Protein AF-A0AAN8MAH6-F1 (afdb_monomer_lite)

Sequence (248 aa):
MVLQLQGTTMKMENFQKLLELKKDLTGIQDLAIPGREFIRLGCLSKLSGKGLQQRMFFLFSDSLVYTSRGMTADNQFKVHGQLPLYGMTIRESEDDWGVPHSFTLFGQRQSVVLAASSCASEMVKWMEDIRMAVDLAEQSNRPTDLLSQSDSKSPEEGGGEADPEEELSASRSSLERQAAQRGNTTVHVCWHRNTSVSMVDFSVAVENQLSGNLLRKFKNSNGWQKLWVVLTNFSLFFYKSHQDDYPL

Secondary structure (DSSP, 8-state):
-HHHHHHHHHHHHHHHHHHHHHHHEES-S-SS-TT--EEEEEEEEEEETTEEEEEEEEEESSEEEEE-SS--TTSPEEEEEEEE-TT-EEEE-HHHHT-TTEEEEE-SS-EEEEE-SS-HHHHHHHHHHHHHHHHHHHHHTS-------------------------------S--S--------HHHHHHHHT-EEEHHHHHHHHHT-EEEEEEE--TT-SSPEEEEEEEETTEEEEESSTT-SS--

Organism: NCBI:txid861788

Structure (mmCIF, N/CA/C/O backbone):
data_AF-A0AAN8MAH6-F1
#
_entry.id   AF-A0AAN8MAH6-F1
#
loop_
_atom_site.group_PDB
_atom_site.id
_atom_site.type_symbol
_atom_site.label_atom_id
_atom_site.label_alt_id
_atom_site.label_comp_id
_atom_site.label_asym_id
_atom_site.label_entity_id
_atom_site.label_seq_id
_atom_site.pdbx_PDB_ins_code
_atom_site.Cartn_x
_atom_site.Cartn_y
_atom_site.Cartn_z
_atom_site.occupancy
_atom_site.B_iso_or_equiv
_atom_site.auth_seq_id
_atom_site.auth_comp_id
_atom_site.auth_asym_id
_atom_site.auth_atom_id
_atom_site.pdbx_PDB_model_num
ATOM 1 N N . MET A 1 1 ? -11.237 19.104 -22.955 1.00 55.50 1 MET A N 1
ATOM 2 C CA . MET A 1 1 ? -10.951 17.686 -23.269 1.00 55.50 1 MET A CA 1
ATOM 3 C C . MET A 1 1 ? -10.062 17.035 -22.204 1.00 55.50 1 MET A C 1
ATOM 5 O O . MET A 1 1 ? -10.482 16.031 -21.656 1.00 55.50 1 MET A O 1
ATOM 9 N N . VAL A 1 2 ? -8.921 17.632 -21.816 1.00 60.31 2 VAL A N 1
ATOM 10 C CA . VAL A 1 2 ? -8.011 17.090 -20.771 1.00 60.31 2 VAL A CA 1
ATOM 11 C C . VAL A 1 2 ? -8.695 16.864 -19.406 1.00 60.31 2 VAL A C 1
ATOM 13 O O . VAL A 1 2 ? -8.632 15.763 -18.872 1.00 60.31 2 VAL A O 1
ATOM 16 N N . LEU A 1 3 ? -9.447 17.844 -18.886 1.00 65.38 3 LEU A N 1
ATOM 17 C CA . LEU A 1 3 ? -10.162 17.713 -17.598 1.00 65.38 3 LEU A CA 1
ATOM 18 C C . LEU A 1 3 ? -11.286 16.659 -17.607 1.00 65.38 3 LEU A C 1
ATOM 20 O O . LEU A 1 3 ? -11.623 16.102 -16.569 1.00 65.38 3 LEU A O 1
ATOM 24 N N . GLN A 1 4 ? -11.864 16.364 -18.776 1.00 68.38 4 GLN A N 1
ATOM 25 C CA . GLN A 1 4 ? -12.973 15.411 -18.906 1.00 68.38 4 GLN A CA 1
ATOM 26 C C . GLN A 1 4 ? -12.489 13.955 -18.809 1.00 68.38 4 GLN A C 1
ATOM 28 O O . GLN A 1 4 ? -13.226 13.083 -18.355 1.00 68.38 4 GLN A O 1
ATOM 33 N N . LEU A 1 5 ? -11.237 13.694 -19.201 1.00 81.69 5 LEU A N 1
ATOM 34 C CA . LEU A 1 5 ? -10.626 12.368 -19.113 1.00 81.69 5 LEU A CA 1
ATOM 35 C C . LEU A 1 5 ? -10.067 12.080 -17.717 1.00 81.69 5 LEU A C 1
ATOM 37 O O . LEU A 1 5 ? -10.106 10.933 -17.290 1.00 81.69 5 LEU A O 1
ATOM 41 N N . GLN A 1 6 ? -9.640 13.106 -16.975 1.00 82.50 6 GLN A N 1
ATOM 42 C CA . GLN A 1 6 ? -8.996 12.952 -15.666 1.00 82.50 6 GLN A CA 1
ATOM 43 C C . GLN A 1 6 ? -9.841 12.147 -14.666 1.00 82.50 6 GLN A C 1
ATOM 45 O O . GLN A 1 6 ? -9.348 11.192 -14.071 1.00 82.50 6 GLN A O 1
ATOM 50 N N . GLY A 1 7 ? -11.134 12.464 -14.537 1.00 83.62 7 GLY A N 1
ATOM 51 C CA . GLY A 1 7 ? -12.029 11.719 -13.643 1.00 83.62 7 GLY A CA 1
ATOM 52 C C . GLY A 1 7 ? -12.267 10.267 -14.078 1.00 83.62 7 GLY A C 1
ATOM 53 O O . GLY A 1 7 ? -12.499 9.400 -13.239 1.00 83.62 7 GLY A O 1
ATOM 54 N N . THR A 1 8 ? -12.184 9.980 -15.379 1.00 88.88 8 THR A N 1
ATOM 55 C CA . THR A 1 8 ? -12.316 8.612 -15.907 1.00 88.88 8 THR A CA 1
ATOM 56 C C . THR A 1 8 ? -11.034 7.815 -15.670 1.00 88.88 8 THR A C 1
ATOM 58 O O . THR A 1 8 ? -11.107 6.666 -15.236 1.00 88.88 8 THR A O 1
ATOM 61 N N . THR A 1 9 ? -9.871 8.439 -15.881 1.00 88.50 9 THR A N 1
ATOM 62 C CA . THR A 1 9 ? -8.554 7.846 -15.617 1.00 88.50 9 THR A CA 1
ATOM 63 C C . THR A 1 9 ? -8.420 7.436 -14.155 1.00 88.50 9 THR A C 1
ATOM 65 O O . THR A 1 9 ? -8.159 6.268 -13.891 1.00 88.50 9 THR A O 1
ATOM 68 N N . MET A 1 10 ? -8.726 8.331 -13.209 1.00 88.69 10 MET A N 1
ATOM 69 C CA . MET A 1 10 ? -8.640 8.031 -11.770 1.00 88.69 10 MET A CA 1
ATOM 70 C C . MET A 1 10 ? -9.510 6.831 -11.366 1.00 88.69 10 MET A C 1
ATOM 72 O O . MET A 1 10 ? -9.066 5.939 -10.641 1.00 88.69 10 MET A O 1
ATOM 76 N N . LYS A 1 11 ? -10.748 6.760 -11.879 1.00 90.12 11 LYS A N 1
ATOM 77 C CA . LYS A 1 11 ? -11.647 5.623 -11.621 1.00 90.12 11 LYS A CA 1
ATOM 78 C C . LYS A 1 11 ? -11.095 4.316 -12.187 1.00 90.12 11 LYS A C 1
ATOM 80 O O . LYS A 1 11 ? -11.196 3.279 -11.532 1.00 90.12 11 LYS A O 1
ATOM 85 N N . MET A 1 12 ? -10.521 4.361 -13.388 1.00 92.12 12 MET A N 1
ATOM 86 C CA . MET A 1 12 ? -9.949 3.187 -14.045 1.00 92.12 12 MET A CA 1
ATOM 87 C C . MET A 1 12 ? -8.682 2.699 -13.337 1.00 92.12 12 MET A C 1
ATOM 89 O O . MET A 1 12 ? -8.547 1.498 -13.116 1.00 92.12 12 MET A O 1
ATOM 93 N N . GLU A 1 13 ? -7.796 3.607 -12.927 1.00 93.56 13 GLU A N 1
ATOM 94 C CA . GLU A 1 13 ? -6.586 3.288 -12.162 1.00 93.56 13 GLU A CA 1
ATOM 95 C C . GLU A 1 13 ? -6.933 2.641 -10.820 1.00 93.56 13 GLU A C 1
ATOM 97 O O . GLU A 1 13 ? -6.384 1.592 -10.476 1.00 93.56 13 GLU A O 1
ATOM 102 N N . ASN A 1 14 ? -7.902 3.208 -10.093 1.00 95.94 14 ASN A N 1
ATOM 103 C CA . ASN A 1 14 ? -8.392 2.612 -8.856 1.00 95.94 14 ASN A CA 1
ATOM 104 C C . ASN A 1 14 ? -8.979 1.211 -9.098 1.00 95.94 14 ASN A C 1
ATOM 106 O O . ASN A 1 14 ? -8.614 0.254 -8.416 1.00 95.94 14 ASN A O 1
ATOM 110 N N . PHE A 1 15 ? -9.853 1.058 -10.097 1.00 95.38 15 PHE A N 1
ATOM 111 C CA . PHE A 1 15 ? -10.477 -0.232 -10.394 1.00 95.38 15 PHE A CA 1
ATOM 112 C C . PHE A 1 15 ? -9.448 -1.301 -10.783 1.00 95.38 15 PHE A C 1
ATOM 114 O O . PHE A 1 15 ? -9.471 -2.410 -10.243 1.00 95.38 15 PHE A O 1
ATOM 121 N N . GLN A 1 16 ? -8.496 -0.951 -11.650 1.00 94.56 16 GLN A N 1
ATOM 122 C CA . GLN A 1 16 ? -7.370 -1.811 -12.003 1.00 94.56 16 GLN A CA 1
ATOM 123 C C . GLN A 1 16 ? -6.587 -2.219 -10.751 1.00 94.56 16 GLN A C 1
ATOM 125 O O . GLN A 1 16 ? -6.280 -3.402 -10.569 1.00 94.56 16 GLN A O 1
ATOM 130 N N . LYS A 1 17 ? -6.331 -1.272 -9.840 1.00 95.94 17 LYS A N 1
ATOM 131 C CA . LYS A 1 17 ? -5.602 -1.558 -8.608 1.00 95.94 17 LYS A CA 1
ATOM 132 C C . LYS A 1 17 ? -6.335 -2.546 -7.703 1.00 95.94 17 LYS A C 1
ATOM 134 O O . LYS A 1 17 ? -5.716 -3.470 -7.173 1.00 95.94 17 LYS A O 1
ATOM 139 N N . LEU A 1 18 ? -7.651 -2.400 -7.558 1.00 96.56 18 LEU A N 1
ATOM 140 C CA . LEU A 1 18 ? -8.477 -3.338 -6.794 1.00 96.56 18 LEU A CA 1
ATOM 141 C C . LEU A 1 18 ? -8.461 -4.743 -7.410 1.00 96.56 18 LEU A C 1
ATOM 143 O O . LEU A 1 18 ? -8.379 -5.733 -6.680 1.00 96.56 18 LEU A O 1
ATOM 147 N N . LEU A 1 19 ? -8.490 -4.854 -8.741 1.00 94.38 19 LEU A N 1
ATOM 148 C CA . LEU A 1 19 ? -8.405 -6.146 -9.428 1.00 94.38 19 LEU A CA 1
ATOM 149 C C . LEU A 1 19 ? -7.036 -6.817 -9.259 1.00 94.38 19 LEU A C 1
ATOM 151 O O . LEU A 1 19 ? -6.971 -8.035 -9.089 1.00 94.38 19 LEU A O 1
ATOM 155 N N . GLU A 1 20 ? -5.945 -6.052 -9.272 1.00 93.81 20 GLU A N 1
ATOM 156 C CA . GLU A 1 20 ? -4.604 -6.571 -8.974 1.00 93.81 20 GLU A CA 1
ATOM 157 C C . GLU A 1 20 ? -4.512 -7.100 -7.545 1.00 93.81 20 GLU A C 1
ATOM 159 O O . GLU A 1 20 ? -4.081 -8.234 -7.325 1.00 93.81 20 GLU A O 1
ATOM 164 N N . LEU A 1 21 ? -4.990 -6.320 -6.573 1.00 95.50 21 LEU A N 1
ATOM 165 C CA . LEU A 1 21 ? -5.000 -6.734 -5.173 1.00 95.50 21 LEU A CA 1
ATOM 166 C C . LEU A 1 21 ? -5.887 -7.964 -4.946 1.00 95.50 21 LEU A C 1
ATOM 168 O O . LEU A 1 21 ? -5.523 -8.832 -4.156 1.00 95.50 21 LEU A O 1
ATOM 172 N N . LYS A 1 22 ? -6.994 -8.111 -5.687 1.00 93.56 22 LYS A N 1
ATOM 173 C CA . LYS A 1 22 ? -7.836 -9.320 -5.643 1.00 93.56 22 LYS A CA 1
ATOM 174 C C . LYS A 1 22 ? -7.057 -10.579 -6.041 1.00 93.56 22 LYS A C 1
ATOM 176 O O . LYS A 1 22 ? -7.366 -11.655 -5.542 1.00 93.56 22 LYS 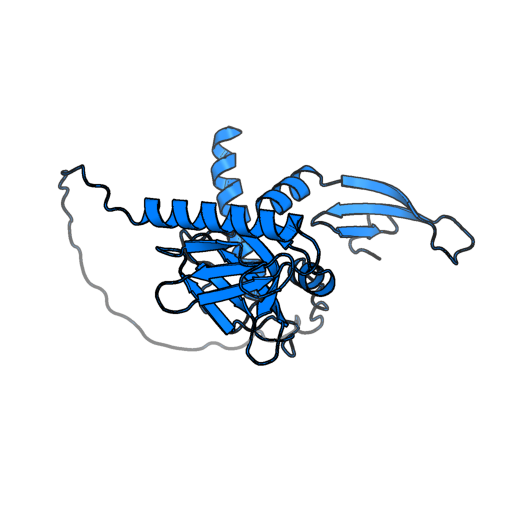A O 1
ATOM 181 N N . LYS A 1 23 ? -6.040 -10.466 -6.903 1.00 91.81 23 LYS A N 1
ATOM 182 C CA . LYS A 1 23 ? -5.160 -11.596 -7.243 1.00 91.81 23 LYS A CA 1
ATOM 183 C C . LYS A 1 23 ? -4.186 -11.895 -6.106 1.00 91.81 23 LYS A C 1
ATOM 185 O O . LYS A 1 23 ? -3.893 -13.065 -5.857 1.00 91.81 23 LYS A O 1
ATOM 190 N N . ASP A 1 24 ? -3.646 -10.872 -5.443 1.00 93.31 24 ASP A N 1
ATOM 191 C CA . ASP A 1 24 ? -2.648 -10.989 -4.360 1.00 93.31 24 ASP A CA 1
ATOM 192 C C . ASP A 1 24 ? -3.241 -11.426 -3.013 1.00 93.31 24 ASP A C 1
ATOM 194 O O . ASP A 1 24 ? -2.509 -11.927 -2.155 1.00 93.31 24 ASP A O 1
ATOM 198 N N . LEU A 1 25 ? -4.554 -11.286 -2.837 1.00 94.56 25 LEU A N 1
ATOM 199 C CA . LEU A 1 25 ? -5.264 -11.607 -1.605 1.00 94.56 25 LEU A CA 1
ATOM 200 C C . LEU A 1 25 ? -6.115 -12.872 -1.727 1.00 94.56 25 LEU A C 1
ATOM 202 O O . LEU A 1 25 ? -6.694 -13.166 -2.767 1.00 94.56 25 LEU A O 1
ATOM 206 N N . THR A 1 26 ? -6.243 -13.597 -0.617 1.00 94.44 26 THR A N 1
ATOM 207 C CA . THR A 1 26 ? -7.190 -14.713 -0.471 1.00 94.44 26 THR A CA 1
ATOM 208 C C . THR A 1 26 ? -7.959 -14.605 0.843 1.00 94.44 26 THR A C 1
ATOM 210 O O . THR A 1 26 ? -7.499 -13.966 1.789 1.00 94.44 26 THR A O 1
ATOM 213 N N . GLY A 1 27 ? -9.140 -15.219 0.928 1.00 91.19 27 GLY A N 1
ATOM 214 C CA . GLY A 1 27 ? -10.005 -15.144 2.113 1.00 91.19 27 GLY A CA 1
ATOM 215 C C . GLY A 1 27 ? -10.842 -13.864 2.216 1.00 91.19 27 GLY A C 1
ATOM 216 O O . GLY A 1 27 ? -11.382 -13.580 3.281 1.00 91.19 27 GLY A O 1
ATOM 217 N N . ILE A 1 28 ? -10.960 -13.103 1.126 1.00 89.38 28 ILE A N 1
ATOM 218 C CA . ILE A 1 28 ? -11.892 -11.982 0.989 1.00 89.38 28 ILE A CA 1
ATOM 219 C C . ILE A 1 28 ? -12.674 -12.143 -0.314 1.00 89.38 28 ILE A C 1
ATOM 221 O O . ILE A 1 28 ? -12.088 -12.385 -1.370 1.00 89.38 28 ILE A O 1
ATOM 225 N N . GLN A 1 29 ? -13.997 -12.053 -0.224 1.00 80.69 29 GLN A N 1
ATOM 226 C CA . GLN A 1 29 ? -14.869 -11.979 -1.392 1.00 80.69 29 GLN A CA 1
ATOM 227 C C . GLN A 1 29 ? -15.054 -10.506 -1.765 1.00 80.69 29 GLN A C 1
ATOM 229 O O . GLN A 1 29 ? -15.061 -9.643 -0.891 1.00 80.69 29 GLN A O 1
ATOM 234 N N . ASP A 1 30 ? -15.124 -10.237 -3.066 1.00 83.94 30 ASP A N 1
ATOM 235 C CA . ASP A 1 30 ? -15.477 -8.930 -3.631 1.00 83.94 30 ASP A CA 1
ATOM 236 C C . ASP A 1 30 ? -14.672 -7.743 -3.089 1.00 83.94 30 ASP A C 1
ATOM 238 O O . ASP A 1 30 ? -15.165 -6.822 -2.443 1.00 83.94 30 ASP A O 1
ATOM 242 N N . LEU A 1 31 ? -13.373 -7.743 -3.406 1.00 91.12 31 LEU A N 1
ATOM 243 C CA . LEU A 1 31 ? -12.519 -6.586 -3.142 1.00 91.12 31 LEU A CA 1
ATOM 244 C C . LEU A 1 31 ? -12.895 -5.383 -4.021 1.00 91.12 31 LEU A C 1
ATOM 246 O O . LEU A 1 31 ? -12.914 -4.257 -3.537 1.00 91.12 31 LEU A O 1
ATOM 250 N N . ALA A 1 32 ? -13.207 -5.626 -5.296 1.00 91.12 32 ALA A N 1
ATOM 251 C CA . ALA A 1 32 ? -13.530 -4.607 -6.292 1.00 91.12 32 ALA A CA 1
ATOM 252 C C . ALA A 1 32 ? -15.041 -4.319 -6.331 1.00 91.12 32 ALA A C 1
ATOM 254 O O . ALA A 1 32 ? -15.720 -4.664 -7.296 1.00 91.12 32 ALA A O 1
ATOM 255 N N . ILE A 1 33 ? -15.563 -3.726 -5.257 1.00 90.88 33 ILE A N 1
ATOM 256 C CA . ILE A 1 33 ? -16.953 -3.255 -5.185 1.00 90.88 33 ILE A CA 1
ATOM 257 C C . ILE A 1 33 ? -17.070 -1.797 -5.657 1.00 90.88 33 ILE A C 1
ATOM 259 O O . ILE A 1 33 ? -16.113 -1.030 -5.504 1.00 90.88 33 ILE A O 1
ATOM 263 N N . PRO A 1 34 ? -18.232 -1.382 -6.196 1.00 89.00 34 PRO A N 1
ATOM 264 C CA . PRO A 1 34 ? -18.485 0.018 -6.520 1.00 89.00 34 PRO A CA 1
ATOM 265 C C . PRO A 1 34 ? -18.281 0.931 -5.302 1.00 89.00 34 PRO A C 1
ATOM 267 O O . PRO A 1 34 ? -18.742 0.623 -4.208 1.00 89.00 34 PRO A O 1
ATOM 270 N N . GLY A 1 35 ? -17.590 2.058 -5.494 1.00 89.19 35 GLY A N 1
ATOM 271 C CA . GLY A 1 35 ? -17.356 3.064 -4.449 1.00 89.19 35 GLY A CA 1
ATOM 272 C C . GLY A 1 35 ? -16.185 2.780 -3.500 1.00 89.19 35 GLY A C 1
ATOM 273 O O . GLY A 1 35 ? -15.770 3.685 -2.778 1.00 89.19 35 GLY A O 1
ATOM 274 N N . ARG A 1 36 ? -15.601 1.573 -3.517 1.00 95.31 36 ARG A N 1
ATOM 275 C CA . ARG A 1 36 ? -14.359 1.318 -2.778 1.00 95.31 36 ARG A CA 1
ATOM 276 C C . ARG A 1 36 ? -13.171 1.913 -3.526 1.00 95.31 36 ARG A C 1
ATOM 278 O O . ARG A 1 36 ? -13.006 1.700 -4.727 1.00 95.31 36 ARG A O 1
ATOM 285 N N . GLU A 1 37 ? -12.309 2.602 -2.794 1.00 96.69 37 GLU A N 1
ATOM 286 C CA . GLU A 1 37 ? -11.069 3.171 -3.313 1.00 96.69 37 GLU A CA 1
ATOM 287 C C . GLU A 1 37 ? -9.874 2.616 -2.550 1.00 96.69 37 GLU A C 1
ATOM 289 O O . GLU A 1 37 ? -9.930 2.423 -1.337 1.00 96.69 37 GLU A O 1
ATOM 294 N N . PHE A 1 38 ? -8.797 2.313 -3.266 1.00 98.12 38 PHE A N 1
ATOM 295 C CA . PHE A 1 38 ? -7.519 1.952 -2.677 1.00 98.12 38 PHE A CA 1
ATOM 296 C C . PHE A 1 38 ? -6.776 3.215 -2.231 1.00 98.12 38 PHE A C 1
ATOM 298 O O . PHE A 1 38 ? -6.627 4.151 -3.012 1.00 98.12 38 PHE A O 1
ATOM 305 N N . ILE A 1 39 ? -6.256 3.211 -1.001 1.00 98.44 39 ILE A N 1
ATOM 306 C CA . ILE A 1 39 ? -5.503 4.344 -0.448 1.00 98.44 39 ILE A CA 1
ATOM 307 C C . ILE A 1 39 ? -4.040 3.967 -0.238 1.00 98.44 39 ILE A C 1
ATOM 309 O O . ILE A 1 39 ? -3.154 4.630 -0.772 1.00 98.44 39 ILE A O 1
ATOM 313 N N . ARG A 1 40 ? -3.764 2.896 0.518 1.00 98.62 40 ARG A N 1
ATOM 314 C CA . ARG A 1 40 ? -2.394 2.484 0.866 1.00 98.62 40 ARG A CA 1
ATOM 315 C C . ARG A 1 40 ? -2.284 0.986 1.081 1.00 98.62 40 ARG A C 1
ATOM 317 O O . ARG A 1 40 ? -3.160 0.363 1.671 1.00 98.62 40 ARG A O 1
ATOM 324 N N . LEU A 1 41 ? -1.168 0.403 0.656 1.00 98.44 41 LEU A N 1
ATOM 325 C CA . LEU A 1 41 ? -0.746 -0.936 1.058 1.00 98.44 41 LEU A CA 1
ATOM 326 C C . LEU A 1 41 ? 0.613 -0.856 1.728 1.00 98.44 41 LEU A C 1
ATOM 328 O O . LEU A 1 41 ? 1.437 -0.014 1.382 1.00 98.44 41 LEU A O 1
ATOM 332 N N . GLY A 1 42 ? 0.887 -1.764 2.650 1.00 97.50 42 GLY A N 1
ATOM 333 C CA . GLY A 1 42 ? 2.220 -1.855 3.214 1.00 97.50 42 GLY A CA 1
ATOM 334 C C . GLY A 1 42 ? 2.315 -2.766 4.411 1.00 97.50 42 GLY A C 1
ATOM 335 O O . GLY A 1 42 ? 1.350 -3.400 4.837 1.00 97.50 42 GLY A O 1
ATOM 336 N N . CYS A 1 43 ? 3.527 -2.831 4.930 1.00 96.25 43 CYS A N 1
ATOM 337 C CA . CYS A 1 43 ? 3.870 -3.692 6.037 1.00 96.25 43 CYS A CA 1
ATOM 338 C C . CYS A 1 43 ? 3.855 -2.914 7.360 1.00 96.25 43 CYS A C 1
ATOM 340 O O . CYS A 1 43 ? 4.520 -1.886 7.477 1.00 96.25 43 CYS A O 1
ATOM 342 N N . LEU A 1 44 ? 3.140 -3.430 8.361 1.00 97.38 44 LEU A N 1
ATOM 343 C CA . LEU A 1 44 ? 3.194 -2.955 9.746 1.00 97.38 44 LEU A CA 1
ATOM 344 C C . LEU A 1 44 ? 3.315 -4.147 10.699 1.00 97.38 44 LEU A C 1
ATOM 346 O O . LEU A 1 44 ? 2.985 -5.289 10.362 1.00 97.38 44 LEU A O 1
ATOM 350 N N . SER A 1 45 ? 3.755 -3.880 11.923 1.00 96.88 45 SER A N 1
ATOM 351 C CA . SER A 1 45 ? 3.800 -4.876 12.991 1.00 96.88 45 SER A CA 1
ATOM 352 C C . SER A 1 45 ? 2.581 -4.746 13.897 1.00 96.88 45 SER A C 1
ATOM 354 O O . SER A 1 45 ? 2.417 -3.744 14.582 1.00 96.88 45 SER A O 1
ATOM 356 N N . LYS A 1 46 ? 1.728 -5.773 13.934 1.00 96.56 46 LYS A N 1
ATOM 357 C CA . LYS A 1 46 ? 0.595 -5.849 14.864 1.00 96.56 46 LYS A CA 1
ATOM 358 C C . LYS A 1 46 ? 1.068 -6.384 16.212 1.00 96.56 46 LYS A C 1
ATOM 360 O O . LYS A 1 46 ? 1.626 -7.485 16.263 1.00 96.56 46 LYS A O 1
ATOM 365 N N . LEU A 1 47 ? 0.805 -5.660 17.295 1.00 96.00 47 LEU A N 1
ATOM 366 C CA . LEU A 1 47 ? 1.050 -6.165 18.643 1.00 96.00 47 LEU A CA 1
ATOM 367 C C . LEU A 1 47 ? 0.038 -7.266 18.979 1.00 96.00 47 LEU A C 1
ATOM 369 O O . LEU A 1 47 ? -1.157 -7.182 18.685 1.00 96.00 47 LEU A O 1
ATOM 373 N N . SER A 1 48 ? 0.536 -8.339 19.577 1.00 92.62 48 SER A N 1
ATOM 374 C CA . SER A 1 48 ? -0.249 -9.493 20.005 1.00 92.62 48 SER A CA 1
ATOM 375 C C . SER A 1 48 ? 0.282 -10.010 21.337 1.00 92.62 48 SER A C 1
ATOM 377 O O . SER A 1 48 ? 1.381 -9.646 21.743 1.00 92.62 48 SER A O 1
ATOM 379 N N . GLY A 1 49 ? -0.422 -10.957 21.966 1.00 91.44 49 GLY A N 1
ATOM 380 C CA . GLY A 1 49 ? 0.093 -11.630 23.167 1.00 91.44 49 GLY A CA 1
ATOM 381 C C . GLY A 1 49 ? 1.424 -12.375 22.959 1.00 91.44 49 GLY A C 1
ATOM 382 O O . GLY A 1 49 ? 2.095 -12.697 23.928 1.00 91.44 49 GLY A O 1
ATOM 383 N N . LYS A 1 50 ? 1.833 -12.634 21.705 1.00 92.38 50 LYS A N 1
ATOM 384 C CA . LYS A 1 50 ? 3.137 -13.232 21.354 1.00 92.38 50 LYS A CA 1
ATOM 385 C C . LYS A 1 50 ? 4.195 -12.184 20.965 1.00 92.38 50 LYS A C 1
ATOM 387 O O . LYS A 1 50 ? 5.211 -12.547 20.381 1.00 92.38 50 LYS A O 1
ATOM 392 N N . GLY A 1 51 ? 3.935 -10.902 21.215 1.00 94.06 51 GLY A N 1
ATOM 393 C CA . GLY A 1 51 ? 4.764 -9.782 20.771 1.00 94.06 51 GLY A CA 1
ATOM 394 C C . GLY A 1 51 ? 4.352 -9.226 19.406 1.00 94.06 51 GLY A C 1
ATOM 395 O O . GLY A 1 51 ? 3.232 -9.456 18.928 1.00 94.06 51 GLY A O 1
ATOM 396 N N . LEU A 1 52 ? 5.262 -8.468 18.792 1.00 95.12 52 LEU A N 1
ATOM 397 C CA . LEU A 1 52 ? 5.064 -7.825 17.495 1.00 95.12 52 LEU A CA 1
ATOM 398 C C . LEU A 1 52 ? 5.087 -8.846 16.361 1.00 95.12 52 LEU A C 1
ATOM 400 O O . LEU A 1 52 ? 6.003 -9.659 16.244 1.00 95.12 52 LEU A O 1
ATOM 404 N N . GLN A 1 53 ? 4.071 -8.794 15.504 1.00 95.44 53 GLN A N 1
ATOM 405 C CA . GLN A 1 53 ? 3.975 -9.671 14.349 1.00 95.44 53 GLN A CA 1
ATOM 406 C C . GLN A 1 53 ? 3.783 -8.870 13.070 1.00 95.44 53 GLN A C 1
ATOM 408 O O . GLN A 1 53 ? 2.760 -8.211 12.887 1.00 95.44 53 GLN A O 1
ATOM 413 N N . GLN A 1 54 ? 4.733 -9.017 12.152 1.00 95.38 54 GLN A N 1
ATOM 414 C CA . GLN A 1 54 ? 4.657 -8.444 10.817 1.00 95.38 54 GLN A CA 1
ATOM 415 C C . GLN A 1 54 ? 3.401 -8.935 10.079 1.00 95.38 54 GLN A C 1
ATOM 417 O O . GLN A 1 54 ? 3.107 -10.142 10.073 1.00 95.38 54 GLN A O 1
ATOM 422 N N . ARG A 1 55 ? 2.660 -8.002 9.476 1.00 96.31 55 ARG A N 1
ATOM 423 C CA . ARG A 1 55 ? 1.451 -8.227 8.674 1.00 96.31 55 ARG A CA 1
ATOM 424 C C . ARG A 1 55 ? 1.401 -7.249 7.507 1.00 96.31 55 ARG A C 1
ATOM 426 O O . ARG A 1 55 ? 1.875 -6.122 7.621 1.00 96.31 55 ARG A O 1
ATOM 433 N N . MET A 1 56 ? 0.791 -7.685 6.408 1.00 97.62 56 MET A N 1
ATOM 434 C CA . MET A 1 56 ? 0.372 -6.750 5.373 1.00 97.62 56 MET A CA 1
ATOM 435 C C . MET A 1 56 ? -0.939 -6.095 5.787 1.00 97.62 56 MET A C 1
ATOM 437 O O . MET A 1 56 ? -1.844 -6.766 6.295 1.00 97.62 56 MET A O 1
ATOM 441 N N . PHE A 1 57 ? -1.015 -4.796 5.534 1.00 98.19 57 PHE A N 1
ATOM 442 C CA . PHE A 1 57 ? -2.187 -3.953 5.698 1.00 98.19 57 PHE A CA 1
ATOM 443 C C . PHE A 1 57 ? -2.547 -3.320 4.355 1.00 98.19 57 PHE A C 1
ATOM 445 O O . PHE A 1 57 ? -1.666 -2.950 3.574 1.00 98.19 57 PHE A O 1
ATOM 452 N N . PHE A 1 58 ? -3.846 -3.203 4.108 1.00 98.44 58 PHE A N 1
ATOM 453 C CA . PHE A 1 58 ? -4.443 -2.611 2.918 1.00 98.44 58 PHE A CA 1
ATOM 454 C C . PHE A 1 58 ? -5.551 -1.672 3.384 1.00 98.44 58 PHE A C 1
ATOM 456 O O . PHE A 1 58 ? -6.569 -2.120 3.913 1.00 98.44 58 PHE A O 1
ATOM 463 N N . LEU A 1 59 ? -5.313 -0.375 3.246 1.00 98.62 59 LEU A N 1
ATOM 464 C CA . LEU A 1 59 ? -6.270 0.674 3.546 1.00 98.62 59 LEU A CA 1
ATOM 465 C C . LEU A 1 59 ? -7.098 0.966 2.297 1.00 98.62 59 LEU A C 1
ATOM 467 O O . LEU A 1 59 ? -6.557 1.363 1.258 1.00 98.62 59 LEU A O 1
ATOM 471 N N . PHE A 1 60 ? -8.402 0.776 2.435 1.00 98.19 60 PHE A N 1
ATOM 472 C CA . PHE A 1 60 ? -9.419 1.178 1.477 1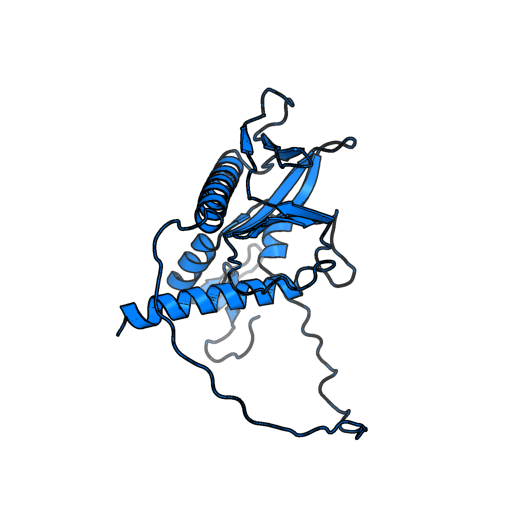.00 98.19 60 PHE A CA 1
ATOM 473 C C . PHE A 1 60 ? -10.275 2.302 2.062 1.00 98.19 60 PHE A C 1
ATOM 475 O O . PHE A 1 60 ? -10.235 2.538 3.267 1.00 98.19 60 PHE A O 1
ATOM 482 N N . SER A 1 61 ? -11.069 2.970 1.226 1.00 97.12 61 SER A N 1
ATOM 483 C CA . SER A 1 61 ? -11.941 4.082 1.637 1.00 97.12 61 SER A CA 1
ATOM 484 C C . SER A 1 61 ? -12.973 3.722 2.712 1.00 97.12 61 SER A C 1
ATOM 486 O O . SER A 1 61 ? -13.444 4.602 3.423 1.00 97.12 61 SER A O 1
ATOM 488 N N . ASP A 1 62 ? -13.323 2.444 2.858 1.00 95.12 62 ASP A N 1
ATOM 489 C CA . ASP A 1 62 ? -14.338 1.958 3.797 1.00 95.12 62 ASP A CA 1
ATOM 490 C C . ASP A 1 62 ? -13.764 1.108 4.944 1.00 95.12 62 ASP A C 1
ATOM 492 O O . ASP A 1 62 ? -14.379 0.962 6.007 1.00 95.12 62 ASP A O 1
ATOM 496 N N . SER A 1 63 ? -12.591 0.509 4.736 1.00 95.81 63 SER A N 1
ATOM 497 C CA . SER A 1 63 ? -12.059 -0.525 5.618 1.00 95.81 63 SER A CA 1
ATOM 498 C C . SER A 1 63 ? -10.535 -0.617 5.587 1.00 95.81 63 SER A C 1
ATOM 500 O O . SER A 1 63 ? -9.885 -0.441 4.558 1.00 95.81 63 SER A O 1
ATOM 502 N N . LEU A 1 64 ? -9.954 -0.976 6.731 1.00 97.69 64 LEU A N 1
ATOM 503 C CA . LEU A 1 64 ? -8.564 -1.404 6.844 1.00 97.69 64 LEU A CA 1
ATOM 504 C C . LEU A 1 64 ? -8.508 -2.932 6.940 1.00 97.69 64 LEU A C 1
ATOM 506 O O . LEU A 1 64 ? -8.933 -3.532 7.931 1.00 97.69 64 LEU A O 1
ATOM 510 N N . VAL A 1 65 ? -7.961 -3.571 5.912 1.00 97.19 65 VAL A N 1
ATOM 511 C CA . VAL A 1 65 ? -7.824 -5.028 5.811 1.00 97.19 65 VAL A CA 1
ATOM 512 C C . VAL A 1 65 ? -6.408 -5.437 6.187 1.00 97.19 65 VAL A C 1
ATOM 514 O O . VAL A 1 65 ? -5.440 -4.802 5.775 1.00 97.19 65 VAL A O 1
ATOM 517 N N . TYR A 1 66 ? -6.263 -6.525 6.942 1.00 96.69 66 TYR A N 1
ATOM 518 C CA . TYR A 1 66 ? -4.951 -7.051 7.306 1.00 96.69 66 TYR A CA 1
ATOM 519 C C . TYR A 1 66 ? -4.883 -8.572 7.236 1.00 96.69 66 TYR A C 1
ATOM 521 O O . TYR A 1 66 ? -5.887 -9.288 7.328 1.00 96.69 66 TYR A O 1
ATOM 529 N N . THR A 1 67 ? -3.669 -9.080 7.051 1.00 96.81 67 THR A N 1
ATOM 530 C CA . THR A 1 67 ? -3.445 -10.480 6.682 1.00 96.81 67 THR A CA 1
ATOM 531 C C . THR A 1 67 ? -3.038 -11.347 7.871 1.00 96.81 67 THR A C 1
ATOM 533 O O . THR A 1 67 ? -2.866 -10.881 9.001 1.00 96.81 67 THR A O 1
ATOM 536 N N . SER A 1 68 ? -2.904 -12.651 7.642 1.00 92.00 68 SER A N 1
ATOM 537 C CA . SER A 1 68 ? -2.250 -13.580 8.560 1.00 92.00 68 SER A CA 1
ATOM 538 C C . SER A 1 68 ? -0.729 -13.562 8.380 1.00 92.00 68 SER A C 1
ATOM 540 O O . SER A 1 68 ? -0.194 -12.878 7.507 1.00 92.00 68 SER A O 1
ATOM 542 N N . ARG A 1 69 ? -0.015 -14.309 9.232 1.00 81.50 69 ARG A N 1
ATOM 543 C CA . ARG A 1 69 ? 1.441 -14.453 9.134 1.00 81.50 69 ARG A CA 1
ATOM 544 C C . ARG A 1 69 ? 1.808 -15.222 7.865 1.00 81.50 69 ARG A C 1
ATOM 546 O O . ARG A 1 69 ? 1.360 -16.354 7.712 1.00 81.50 69 ARG A O 1
ATOM 553 N N . GLY A 1 70 ? 2.703 -14.656 7.061 1.00 76.81 70 GLY A N 1
ATOM 554 C CA . GLY A 1 70 ? 3.279 -15.332 5.901 1.00 76.81 70 GLY A CA 1
ATOM 555 C C . GLY A 1 70 ? 2.335 -15.413 4.704 1.00 76.81 70 GLY A C 1
ATOM 556 O O . GLY A 1 70 ? 1.259 -14.814 4.689 1.00 76.81 70 GLY A O 1
ATOM 557 N N . MET A 1 71 ? 2.790 -16.145 3.694 1.00 84.75 71 MET A N 1
ATOM 558 C CA . MET A 1 71 ? 2.157 -16.253 2.383 1.00 84.75 71 MET A CA 1
ATOM 559 C C . MET A 1 71 ? 1.598 -17.666 2.195 1.00 84.75 71 MET A C 1
ATOM 561 O O . MET A 1 71 ? 2.066 -18.612 2.833 1.00 84.75 71 MET A O 1
ATOM 565 N N . THR A 1 72 ? 0.574 -17.812 1.360 1.00 86.81 72 THR A N 1
ATOM 566 C CA . THR A 1 72 ? 0.027 -19.119 0.977 1.00 86.81 72 THR A CA 1
ATOM 567 C C . THR A 1 72 ? 0.957 -19.846 0.006 1.00 86.81 72 THR A C 1
ATOM 569 O O . THR A 1 72 ? 1.937 -19.275 -0.472 1.00 86.81 72 THR A O 1
ATOM 572 N N . ALA A 1 73 ? 0.637 -21.107 -0.307 1.00 84.25 73 ALA A N 1
ATOM 573 C CA . ALA A 1 73 ? 1.364 -21.887 -1.311 1.00 84.25 73 ALA A CA 1
ATOM 574 C C . ALA A 1 73 ? 1.436 -21.173 -2.677 1.00 84.25 73 ALA A C 1
ATOM 576 O O . ALA A 1 73 ? 2.458 -21.249 -3.349 1.00 84.25 73 ALA A O 1
ATOM 577 N N . ASP A 1 74 ? 0.402 -20.400 -3.025 1.00 85.62 74 ASP A N 1
ATOM 578 C CA . ASP A 1 74 ? 0.311 -19.632 -4.275 1.00 85.62 74 ASP A CA 1
ATOM 579 C C . ASP A 1 74 ? 0.910 -18.220 -4.178 1.00 85.62 74 ASP A C 1
ATOM 581 O O . ASP A 1 74 ? 0.599 -17.338 -4.989 1.00 85.62 74 ASP A O 1
ATOM 585 N N . ASN A 1 75 ? 1.746 -17.983 -3.162 1.00 89.75 75 ASN A N 1
ATOM 586 C CA . ASN A 1 75 ? 2.388 -16.697 -2.912 1.00 89.75 75 ASN A CA 1
ATOM 587 C C . ASN A 1 75 ? 1.370 -15.559 -2.669 1.00 89.75 75 ASN A C 1
ATOM 589 O O . ASN A 1 75 ? 1.630 -14.409 -3.002 1.00 89.75 75 ASN A O 1
ATOM 593 N N . GLN A 1 76 ? 0.189 -15.866 -2.120 1.00 93.44 76 GLN A N 1
ATOM 594 C CA . GLN A 1 76 ? -0.840 -14.869 -1.797 1.00 93.44 76 GLN A CA 1
ATOM 595 C C . GLN A 1 76 ? -0.841 -14.535 -0.310 1.00 93.44 76 GLN A C 1
ATOM 597 O O . GLN A 1 76 ? -0.402 -15.321 0.532 1.00 93.44 76 GLN A O 1
ATOM 602 N N . PHE A 1 77 ? -1.425 -13.395 0.038 1.00 95.00 77 PHE A N 1
ATOM 603 C CA . PHE A 1 77 ? -1.657 -13.034 1.425 1.00 95.00 77 PHE A CA 1
ATOM 604 C C . PHE A 1 77 ? -3.083 -13.392 1.841 1.00 95.00 77 PHE A C 1
ATOM 606 O O . PHE A 1 77 ? -4.066 -12.899 1.289 1.00 95.00 77 PHE A O 1
ATOM 613 N N . LYS A 1 78 ? -3.207 -14.249 2.857 1.00 96.19 78 LYS A N 1
ATOM 614 C CA . LYS A 1 78 ? -4.510 -14.613 3.417 1.00 96.19 78 LYS A CA 1
ATOM 615 C C . LYS A 1 78 ? -5.012 -13.515 4.348 1.00 96.19 78 LYS A C 1
ATOM 617 O O . LYS A 1 78 ? -4.350 -13.193 5.333 1.00 96.19 78 LYS A O 1
ATOM 622 N N . VAL A 1 79 ? -6.187 -12.968 4.059 1.00 96.44 79 VAL A N 1
ATOM 623 C CA . VAL A 1 79 ? -6.874 -11.994 4.910 1.00 96.44 79 VAL A CA 1
ATOM 624 C C . VAL A 1 79 ? -7.227 -12.647 6.247 1.00 96.44 79 VAL A C 1
ATOM 626 O O . VAL A 1 79 ? -7.744 -13.763 6.299 1.00 96.44 79 VAL A O 1
ATOM 629 N N . HIS A 1 80 ? -6.891 -11.961 7.340 1.00 95.19 80 HIS A N 1
ATOM 630 C CA . HIS A 1 80 ? -7.188 -12.400 8.703 1.00 95.19 80 HIS A CA 1
ATOM 631 C C . HIS A 1 80 ? -8.331 -11.602 9.320 1.00 95.19 80 HIS A C 1
ATOM 633 O O . HIS A 1 80 ? -9.143 -12.165 10.048 1.00 95.19 80 HIS A O 1
ATOM 639 N N . GLY A 1 81 ? -8.394 -10.302 9.041 1.00 93.62 81 GLY A N 1
ATOM 640 C CA . GLY A 1 81 ? -9.431 -9.444 9.584 1.00 93.62 81 GLY A CA 1
ATOM 641 C C . GLY A 1 81 ? -9.583 -8.153 8.801 1.00 93.62 81 GLY A C 1
ATOM 642 O O . GLY A 1 81 ? -8.712 -7.761 8.023 1.00 93.62 81 GLY A O 1
ATOM 643 N N . GLN A 1 82 ? -10.718 -7.507 9.033 1.00 94.75 82 GLN A N 1
ATOM 644 C CA . GLN A 1 82 ? -11.076 -6.221 8.456 1.00 94.75 82 GLN A CA 1
ATOM 645 C C . GLN A 1 82 ? -11.572 -5.320 9.585 1.00 94.75 82 GLN A C 1
ATOM 647 O O . GLN A 1 82 ? -12.274 -5.779 10.492 1.00 94.75 82 GLN A O 1
ATOM 652 N N . LEU A 1 83 ? -11.175 -4.056 9.549 1.00 95.69 83 LEU A N 1
ATOM 653 C CA . LEU A 1 83 ? -11.570 -3.032 10.502 1.00 95.69 83 LEU A CA 1
ATOM 654 C C . LEU A 1 83 ? -12.348 -1.959 9.731 1.00 95.69 83 LEU A C 1
ATOM 656 O O . LEU A 1 83 ? -11.737 -1.259 8.925 1.00 95.69 83 LEU A O 1
ATOM 660 N N . PRO A 1 84 ? -13.671 -1.836 9.931 1.00 95.69 84 PRO A N 1
ATOM 661 C CA . PRO A 1 84 ? -14.442 -0.744 9.345 1.00 95.69 84 PRO A CA 1
ATOM 662 C C . PRO A 1 84 ? -13.895 0.606 9.812 1.00 95.69 84 PRO A C 1
ATOM 664 O O . PRO A 1 84 ? -13.612 0.759 11.003 1.00 95.69 84 PRO A O 1
ATOM 667 N N . LEU A 1 85 ? -13.755 1.562 8.892 1.00 95.88 85 LEU A N 1
ATOM 668 C CA . LEU A 1 85 ? -13.230 2.893 9.215 1.00 95.88 85 LEU A CA 1
ATOM 669 C C . LEU A 1 85 ? -14.268 3.792 9.887 1.00 95.88 85 LEU A C 1
ATOM 671 O O . LEU A 1 85 ? -13.912 4.627 10.708 1.00 95.88 85 LEU A O 1
ATOM 675 N N . TYR A 1 86 ? -15.551 3.605 9.579 1.00 94.44 86 TYR A N 1
ATOM 676 C CA . TYR A 1 86 ? -16.615 4.429 10.145 1.00 94.44 86 TYR A CA 1
ATOM 677 C C . TYR A 1 86 ? -16.643 4.356 11.685 1.00 94.44 86 TYR A C 1
ATOM 679 O O . TYR A 1 86 ? -16.835 3.281 12.272 1.00 94.44 86 TYR A O 1
ATOM 687 N N . GLY A 1 87 ? -16.468 5.508 12.339 1.00 92.69 87 GLY A N 1
ATOM 688 C CA . GLY A 1 87 ? -16.384 5.623 13.796 1.00 92.69 87 GLY A CA 1
ATOM 689 C C . GLY A 1 87 ? -15.103 5.037 14.405 1.00 92.69 87 GLY A C 1
ATOM 690 O O . GLY A 1 87 ? -15.073 4.750 15.604 1.00 92.69 87 GLY A O 1
ATOM 691 N N . MET A 1 88 ? -14.060 4.799 13.603 1.00 97.12 88 MET A N 1
ATOM 692 C CA . MET A 1 88 ? -12.734 4.449 14.108 1.00 97.12 88 MET A CA 1
ATOM 693 C C . MET A 1 88 ? -12.047 5.699 14.664 1.00 97.12 88 MET A C 1
ATOM 695 O O . MET A 1 88 ? -12.122 6.771 14.080 1.00 97.12 88 MET A O 1
ATOM 699 N N . THR A 1 89 ? -11.311 5.563 15.764 1.00 96.81 89 THR A N 1
ATOM 700 C CA . THR A 1 89 ? -10.409 6.623 16.242 1.00 96.81 89 THR A CA 1
ATOM 701 C C . THR A 1 89 ? -8.976 6.117 16.317 1.00 96.81 89 THR A C 1
ATOM 703 O O . THR A 1 89 ? -8.729 4.916 16.437 1.00 96.81 89 THR A O 1
ATOM 706 N N . ILE A 1 90 ? -8.014 7.030 16.218 1.00 97.56 90 ILE A N 1
ATOM 707 C CA . ILE A 1 90 ? -6.590 6.705 16.129 1.00 97.56 90 ILE A CA 1
ATOM 708 C C . ILE A 1 90 ? -5.770 7.611 17.040 1.00 97.56 90 ILE A C 1
ATOM 710 O O . ILE A 1 90 ? -5.965 8.829 17.062 1.00 97.56 90 ILE A O 1
ATOM 714 N N . ARG A 1 91 ? -4.846 7.016 17.798 1.00 97.19 91 ARG A N 1
ATOM 715 C CA . ARG A 1 91 ? -3.957 7.731 18.724 1.00 97.19 91 ARG A CA 1
ATOM 716 C C . ARG A 1 91 ? -2.551 7.162 18.674 1.00 97.19 91 ARG A C 1
ATOM 718 O O . ARG A 1 91 ? -2.386 5.964 18.472 1.00 97.19 91 ARG A O 1
ATOM 725 N N . GLU A 1 92 ? -1.563 8.021 18.873 1.00 97.12 92 GLU A N 1
ATOM 726 C CA . GLU A 1 92 ? -0.198 7.583 19.173 1.00 97.12 92 GLU A CA 1
ATOM 727 C C . GLU A 1 92 ? -0.207 6.842 20.508 1.00 97.12 92 GLU A C 1
ATOM 729 O O . GLU A 1 92 ? -1.001 7.168 21.391 1.00 97.12 92 GLU A O 1
ATOM 734 N N . SER A 1 93 ? 0.613 5.805 20.624 1.00 95.00 93 SER A N 1
ATOM 735 C CA . SER A 1 93 ? 0.600 4.928 21.796 1.00 95.00 93 SER A CA 1
ATOM 736 C C . SER A 1 93 ? 1.982 4.346 22.095 1.00 95.00 93 SER A C 1
ATOM 738 O O . SER A 1 93 ? 2.088 3.245 22.634 1.00 95.00 93 SER A O 1
ATOM 740 N N . GLU A 1 94 ? 3.041 5.060 21.703 1.00 92.75 94 GLU A N 1
ATOM 741 C CA . GLU A 1 94 ? 4.425 4.656 21.962 1.00 92.75 94 GLU A CA 1
ATOM 742 C C . GLU A 1 94 ? 4.684 4.518 23.464 1.00 92.75 94 GLU A C 1
ATOM 744 O O . GLU A 1 94 ? 5.141 3.460 23.902 1.00 92.75 94 GLU A O 1
ATOM 749 N N . ASP A 1 95 ? 4.283 5.519 24.249 1.00 92.19 95 ASP A N 1
ATOM 750 C CA . ASP A 1 95 ? 4.433 5.527 25.708 1.00 92.19 95 ASP A CA 1
ATOM 751 C C . ASP A 1 95 ? 3.545 4.481 26.400 1.00 92.19 95 ASP A C 1
ATOM 753 O O . ASP A 1 95 ? 3.971 3.836 27.357 1.00 92.19 95 ASP A O 1
ATOM 757 N N . ASP A 1 96 ? 2.330 4.265 25.885 1.00 94.12 96 ASP A N 1
ATOM 758 C CA . ASP A 1 96 ? 1.349 3.343 26.474 1.00 94.12 96 ASP A CA 1
ATOM 759 C C . ASP A 1 96 ? 1.813 1.880 26.416 1.00 94.12 96 ASP A C 1
ATOM 761 O O . ASP A 1 96 ? 1.541 1.090 27.323 1.00 94.12 96 ASP A O 1
ATOM 765 N N . TRP A 1 97 ? 2.500 1.507 25.331 1.00 92.06 97 TRP A N 1
ATOM 766 C CA . TRP A 1 97 ? 2.913 0.125 25.069 1.00 92.06 97 TRP A CA 1
ATOM 767 C C . TRP A 1 97 ? 4.424 -0.093 25.159 1.00 92.06 97 TRP A C 1
ATOM 769 O O . TRP A 1 97 ? 4.871 -1.239 25.074 1.00 92.06 97 TRP A O 1
ATOM 779 N N . GLY A 1 98 ? 5.217 0.974 25.300 1.00 93.12 98 GLY A N 1
ATOM 780 C CA . GLY A 1 98 ? 6.678 0.914 25.216 1.00 93.12 98 GLY A CA 1
ATOM 781 C C . GLY A 1 98 ? 7.170 0.398 23.860 1.00 93.12 98 GLY A C 1
ATOM 782 O O . GLY A 1 98 ? 8.225 -0.234 23.780 1.00 93.12 98 GLY A O 1
ATOM 783 N N . VAL A 1 99 ? 6.377 0.594 22.800 1.00 94.69 99 VAL A N 1
ATOM 784 C CA . VAL A 1 99 ? 6.689 0.130 21.445 1.00 94.69 99 VAL A CA 1
ATOM 785 C C . VAL A 1 99 ? 6.988 1.343 20.566 1.00 94.69 99 VAL A C 1
ATOM 787 O O . VAL A 1 99 ? 6.067 2.122 20.308 1.00 94.69 99 VAL A O 1
ATOM 790 N N . PRO A 1 100 ? 8.220 1.475 20.044 1.00 94.62 100 PRO A N 1
ATOM 791 C CA . PRO A 1 100 ? 8.588 2.584 19.176 1.00 94.62 100 PRO A CA 1
ATOM 792 C C . PRO A 1 100 ? 7.683 2.695 17.952 1.00 94.62 100 PRO A C 1
ATOM 794 O O . PRO A 1 100 ? 7.357 1.686 17.314 1.00 94.62 100 PRO A O 1
ATOM 797 N N . HIS A 1 101 ? 7.324 3.929 17.606 1.00 96.50 101 HIS A N 1
ATOM 798 C CA . HIS A 1 101 ? 6.545 4.268 16.415 1.00 96.50 101 HIS A CA 1
ATOM 799 C C . HIS A 1 101 ? 5.216 3.509 16.361 1.00 96.50 101 HIS A C 1
ATOM 801 O O . HIS A 1 101 ? 4.807 3.005 15.303 1.00 96.50 101 HIS A O 1
ATOM 807 N N . SER A 1 102 ? 4.580 3.364 17.527 1.00 97.25 102 SER A N 1
ATOM 808 C CA . SER A 1 102 ? 3.311 2.667 17.656 1.00 97.25 102 SER A CA 1
ATOM 809 C C . SER A 1 102 ? 2.128 3.601 17.836 1.00 97.25 102 SER A C 1
ATOM 811 O O . SER A 1 102 ? 2.199 4.674 18.435 1.00 97.25 102 SER A O 1
ATOM 813 N N . PHE A 1 103 ? 1.007 3.142 17.303 1.00 98.12 103 PHE A N 1
ATOM 814 C CA . PHE A 1 103 ? -0.277 3.802 17.373 1.00 98.12 103 PHE A CA 1
ATOM 815 C C . PHE A 1 103 ? -1.375 2.763 17.568 1.00 98.12 103 PHE A C 1
ATOM 817 O O . PHE A 1 103 ? -1.267 1.606 17.148 1.00 98.12 103 PHE A O 1
ATOM 824 N N . THR A 1 104 ? -2.458 3.184 18.205 1.00 98.25 104 THR A N 1
ATOM 825 C CA . THR A 1 104 ? -3.610 2.338 18.485 1.00 98.25 104 THR A CA 1
ATOM 826 C C . THR A 1 104 ? -4.801 2.789 17.653 1.00 98.25 104 THR A C 1
ATOM 828 O O . THR A 1 104 ? -5.187 3.959 17.664 1.00 98.25 104 THR A O 1
ATOM 831 N N . LEU A 1 105 ? -5.388 1.831 16.939 1.00 98.12 105 LEU A N 1
ATOM 832 C CA . LEU A 1 105 ? -6.667 1.958 16.255 1.00 98.12 105 LEU A CA 1
ATOM 833 C C . LEU A 1 105 ? -7.767 1.462 17.184 1.00 98.12 105 LEU A C 1
ATOM 835 O O . LEU A 1 105 ? -7.756 0.299 17.589 1.00 98.12 105 LEU A O 1
ATOM 839 N N . PHE A 1 106 ? -8.732 2.315 17.491 1.00 97.38 106 PHE A N 1
ATOM 840 C CA . PHE A 1 106 ? -9.916 1.972 18.265 1.00 97.38 106 PHE A CA 1
ATOM 841 C C . PHE A 1 106 ? -11.100 1.868 17.309 1.00 97.38 106 PHE A C 1
ATOM 843 O O . PHE A 1 106 ? -11.659 2.879 16.888 1.00 97.38 106 PHE A O 1
ATOM 850 N N . GLY A 1 107 ? -11.459 0.642 16.933 1.00 92.31 107 GLY A N 1
ATOM 851 C CA . GLY A 1 107 ? -12.697 0.370 16.208 1.00 92.31 107 GLY A CA 1
ATOM 852 C C . GLY A 1 107 ? -13.866 0.130 17.164 1.00 92.31 107 GLY A C 1
ATOM 853 O O . GLY A 1 107 ? -13.687 -0.029 18.369 1.00 92.31 107 GLY A O 1
ATOM 854 N N . GLN A 1 108 ? -15.074 0.002 16.612 1.00 87.62 108 GLN A N 1
ATOM 855 C CA . GLN A 1 108 ? -16.298 -0.194 17.406 1.00 87.62 108 GLN A CA 1
ATOM 856 C C . GLN A 1 108 ? -16.317 -1.502 18.217 1.00 87.62 108 GLN A C 1
ATOM 858 O O . GLN A 1 108 ? -16.963 -1.585 19.256 1.00 87.62 108 GLN A O 1
ATOM 863 N N . ARG A 1 109 ? -15.641 -2.551 17.724 1.00 87.69 109 ARG A N 1
ATOM 864 C CA . ARG A 1 109 ? -15.655 -3.901 18.325 1.00 87.69 109 ARG A CA 1
ATOM 865 C C . ARG A 1 109 ? -14.307 -4.359 18.870 1.00 87.69 109 ARG A C 1
ATOM 867 O O . ARG A 1 109 ? -14.256 -5.323 19.624 1.00 87.69 109 ARG A O 1
ATOM 874 N N . GLN A 1 110 ? -13.217 -3.736 18.432 1.00 92.06 110 GLN A N 1
ATOM 875 C CA . GLN A 1 110 ? -11.864 -4.144 18.795 1.00 92.06 110 GLN A CA 1
ATOM 876 C C . GLN A 1 110 ? -10.899 -2.969 18.680 1.00 92.06 110 GLN A C 1
ATOM 878 O O . GLN A 1 110 ? -11.046 -2.129 17.790 1.00 92.06 110 GLN A O 1
ATOM 883 N N . SER A 1 111 ? -9.884 -2.965 19.540 1.00 94.56 111 SER A N 1
ATOM 884 C CA . SER A 1 111 ? -8.708 -2.117 19.395 1.00 94.56 111 SER A CA 1
ATOM 885 C C . SER A 1 111 ? -7.523 -2.927 18.873 1.00 94.56 111 SER A C 1
ATOM 887 O O . SER A 1 111 ? -7.367 -4.116 19.168 1.00 94.56 111 SER A O 1
ATOM 889 N N . VAL A 1 112 ? -6.691 -2.292 18.052 1.00 96.88 112 VAL A N 1
ATOM 890 C CA . VAL A 1 112 ? -5.495 -2.902 17.474 1.00 96.88 112 VAL A CA 1
ATOM 891 C C . VAL A 1 112 ? -4.329 -1.940 17.614 1.00 96.88 112 VAL A C 1
ATOM 893 O O . VAL A 1 112 ? -4.392 -0.812 17.140 1.00 96.88 112 VAL A O 1
ATOM 896 N N . VAL A 1 113 ? -3.248 -2.416 18.226 1.00 97.69 113 VAL A N 1
ATOM 897 C CA . VAL A 1 113 ? -1.993 -1.672 18.348 1.00 97.69 113 VAL A CA 1
ATOM 898 C C . VAL A 1 113 ? -1.078 -2.073 17.197 1.00 97.69 113 VAL A C 1
ATOM 900 O O . VAL A 1 113 ? -0.819 -3.265 16.978 1.00 97.69 113 VAL A O 1
ATOM 903 N N . LEU A 1 114 ? -0.613 -1.079 16.451 1.00 97.81 114 LEU A N 1
ATOM 904 C CA . LEU A 1 114 ? 0.241 -1.220 15.279 1.00 97.81 114 LEU A CA 1
ATOM 905 C C . LEU A 1 114 ? 1.543 -0.460 15.500 1.00 97.81 114 LEU A C 1
ATOM 907 O O . LEU A 1 114 ? 1.548 0.576 16.149 1.00 97.81 114 LEU A O 1
ATOM 911 N N . ALA A 1 115 ? 2.635 -0.965 14.937 1.00 97.44 115 ALA A N 1
ATOM 912 C CA . ALA A 1 115 ? 3.938 -0.318 14.967 1.00 97.44 115 ALA A CA 1
ATOM 913 C C . ALA A 1 115 ? 4.554 -0.275 13.567 1.00 97.44 115 ALA A C 1
ATOM 915 O O . ALA A 1 115 ? 4.589 -1.291 12.856 1.00 97.44 115 ALA A O 1
ATOM 916 N N . ALA A 1 116 ? 5.062 0.894 13.183 1.00 95.94 116 ALA A N 1
ATOM 917 C CA . ALA A 1 116 ? 5.818 1.079 11.951 1.00 95.94 116 ALA A CA 1
ATOM 918 C C . ALA A 1 116 ? 7.299 0.762 12.207 1.00 95.94 116 ALA A C 1
ATOM 920 O O . ALA A 1 116 ? 8.086 1.616 12.603 1.00 95.94 116 ALA A O 1
ATOM 921 N N . SER A 1 117 ? 7.686 -0.497 11.992 1.00 82.56 117 SER A N 1
ATOM 922 C CA . SER A 1 117 ? 9.007 -1.014 12.382 1.00 82.56 117 SER A CA 1
ATOM 923 C C . SER A 1 117 ? 10.195 -0.446 11.596 1.00 82.56 117 SER A C 1
ATOM 925 O O . SER A 1 117 ? 11.334 -0.724 11.954 1.00 82.56 117 SER A O 1
ATOM 927 N N . SER A 1 118 ? 9.960 0.274 10.498 1.00 80.31 118 SER A N 1
ATOM 928 C CA . SER A 1 118 ? 11.018 0.835 9.650 1.00 80.31 118 SER A CA 1
ATOM 929 C C . SER A 1 118 ? 11.466 2.220 10.108 1.00 80.31 118 SER A C 1
ATOM 931 O O . SER A 1 118 ? 12.666 2.438 10.264 1.00 80.31 118 SER A O 1
ATOM 933 N N . CYS A 1 119 ? 10.534 3.152 10.320 1.00 91.12 119 CYS A N 1
ATOM 934 C CA . CYS A 1 119 ? 10.828 4.509 10.782 1.00 91.12 119 CYS A CA 1
ATOM 935 C C . CYS A 1 119 ? 9.564 5.261 11.230 1.00 91.12 119 CYS A C 1
ATOM 937 O O . CYS A 1 119 ? 8.448 4.952 10.807 1.00 91.12 119 CYS A O 1
ATOM 939 N N . ALA A 1 120 ? 9.759 6.329 12.010 1.00 94.31 120 ALA A N 1
ATOM 940 C CA . ALA A 1 120 ? 8.689 7.235 12.434 1.00 94.31 120 ALA A CA 1
ATOM 941 C C . ALA A 1 120 ? 7.913 7.858 11.257 1.00 94.31 120 ALA A C 1
ATOM 943 O O . ALA A 1 120 ? 6.707 8.058 11.354 1.00 94.31 120 ALA A O 1
ATOM 944 N N . SER A 1 121 ? 8.566 8.126 10.119 1.00 95.25 121 SER A N 1
ATOM 945 C CA . SER A 1 121 ? 7.868 8.689 8.957 1.00 95.25 121 SER A CA 1
ATOM 946 C C . SER A 1 121 ? 6.852 7.722 8.345 1.00 95.25 121 SER A C 1
ATOM 948 O O . SER A 1 121 ? 5.824 8.173 7.851 1.00 95.25 121 SER A O 1
ATOM 950 N N . GLU A 1 122 ? 7.078 6.406 8.415 1.00 96.75 122 GLU A N 1
ATOM 951 C CA . GLU A 1 122 ? 6.065 5.431 7.995 1.00 96.75 122 GLU A CA 1
ATOM 952 C C . GLU A 1 122 ? 4.864 5.434 8.948 1.00 96.75 122 GLU A C 1
ATOM 954 O O . GLU A 1 122 ? 3.734 5.354 8.473 1.00 96.75 122 GLU A O 1
ATOM 959 N N . MET A 1 123 ? 5.074 5.601 10.261 1.00 97.00 123 MET A N 1
ATOM 960 C CA . MET A 1 123 ? 3.968 5.776 11.213 1.00 97.00 123 MET A CA 1
ATOM 961 C C . MET A 1 123 ? 3.110 6.985 10.836 1.00 97.00 123 MET A C 1
ATOM 963 O O . MET A 1 123 ? 1.899 6.843 10.688 1.00 97.00 123 MET A O 1
ATOM 967 N N . VAL A 1 124 ? 3.739 8.146 10.634 1.00 97.75 124 VAL A N 1
ATOM 968 C CA . VAL A 1 124 ? 3.036 9.395 10.301 1.00 97.75 124 VAL A CA 1
ATOM 969 C C . VAL A 1 124 ? 2.189 9.228 9.039 1.00 97.75 124 VAL A C 1
ATOM 971 O O . VAL A 1 124 ? 0.987 9.474 9.094 1.00 97.75 124 VAL A O 1
ATOM 974 N N . LYS A 1 125 ? 2.764 8.692 7.951 1.00 97.94 125 LYS A N 1
ATOM 975 C CA . LYS A 1 125 ? 2.033 8.432 6.696 1.00 97.94 125 LYS A CA 1
ATOM 976 C C . LYS A 1 125 ? 0.807 7.538 6.893 1.00 97.94 125 LYS A C 1
ATOM 978 O O . LYS A 1 125 ? -0.256 7.812 6.346 1.00 97.94 125 LYS A O 1
ATOM 983 N N . TRP A 1 126 ? 0.952 6.448 7.650 1.00 98.38 126 TRP A N 1
ATOM 984 C CA . TRP A 1 126 ? -0.170 5.5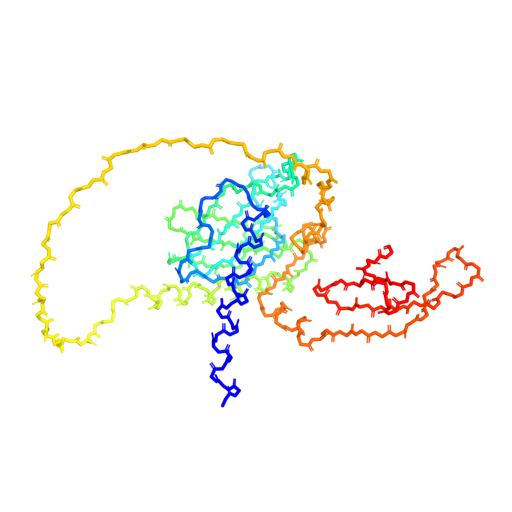50 7.933 1.00 98.38 126 TRP A CA 1
ATOM 985 C C . TRP A 1 126 ? -1.250 6.239 8.760 1.00 98.38 126 TRP A C 1
ATOM 987 O O . TRP A 1 126 ? -2.432 6.082 8.465 1.00 98.38 126 TRP A O 1
ATOM 997 N N . MET A 1 127 ? -0.863 6.992 9.788 1.00 98.31 127 MET A N 1
ATOM 998 C CA . MET A 1 127 ? -1.821 7.686 10.640 1.00 98.31 127 MET A CA 1
ATOM 999 C C . MET A 1 127 ? -2.575 8.784 9.886 1.00 98.31 127 MET A C 1
ATOM 1001 O O . MET A 1 127 ? -3.781 8.908 10.072 1.00 98.31 127 MET A O 1
ATOM 1005 N N . GLU A 1 128 ? -1.893 9.563 9.046 1.00 98.31 128 GLU A N 1
ATOM 1006 C CA . GLU A 1 128 ? -2.504 10.613 8.220 1.00 98.31 128 GLU A CA 1
ATOM 1007 C C . GLU A 1 128 ? -3.520 10.036 7.232 1.00 98.31 128 GLU A C 1
ATOM 1009 O O . GLU A 1 128 ? -4.674 10.469 7.229 1.00 98.31 128 GLU A O 1
ATOM 1014 N N . ASP A 1 129 ? -3.138 9.005 6.474 1.00 98.56 129 ASP A N 1
ATOM 1015 C CA . ASP A 1 129 ? -4.041 8.379 5.506 1.00 98.56 129 ASP A CA 1
ATOM 1016 C C . ASP A 1 129 ? -5.247 7.725 6.185 1.00 98.56 129 ASP A C 1
ATOM 1018 O O . ASP A 1 129 ? -6.368 7.845 5.694 1.00 98.56 129 ASP A O 1
ATOM 1022 N N . ILE A 1 130 ? -5.049 7.048 7.326 1.00 98.38 130 ILE A N 1
ATOM 1023 C CA . ILE A 1 130 ? -6.161 6.443 8.074 1.00 98.38 130 ILE A CA 1
ATOM 1024 C C . ILE A 1 130 ? -7.104 7.530 8.595 1.00 98.38 130 ILE A C 1
ATOM 1026 O O . ILE A 1 130 ? -8.312 7.380 8.442 1.00 98.38 130 ILE A O 1
ATOM 1030 N N . ARG A 1 131 ? -6.588 8.622 9.182 1.00 97.88 131 ARG A N 1
ATOM 1031 C CA . ARG A 1 131 ? -7.423 9.741 9.666 1.00 97.88 131 ARG A CA 1
ATOM 1032 C C . ARG A 1 131 ? -8.256 10.330 8.535 1.00 97.88 131 ARG A C 1
ATOM 1034 O O . ARG A 1 131 ? -9.470 10.421 8.663 1.00 97.88 131 ARG A O 1
ATOM 1041 N N . MET A 1 132 ? -7.611 10.638 7.412 1.00 97.62 132 MET A N 1
ATOM 1042 C CA . MET A 1 132 ? -8.289 11.180 6.238 1.00 97.62 132 MET A CA 1
ATOM 1043 C C . MET A 1 132 ? -9.379 10.229 5.728 1.00 97.62 132 MET A C 1
ATOM 1045 O O . MET A 1 132 ? -10.490 10.660 5.429 1.00 97.62 132 MET A O 1
ATOM 1049 N N . ALA A 1 133 ? -9.088 8.929 5.665 1.00 97.75 133 ALA A N 1
ATOM 1050 C CA . ALA A 1 133 ? -10.045 7.924 5.218 1.00 97.75 133 ALA A CA 1
ATOM 1051 C C . ALA A 1 133 ? -11.246 7.787 6.168 1.00 97.75 133 ALA A C 1
ATOM 1053 O O . ALA A 1 133 ? -12.378 7.656 5.707 1.00 97.75 133 ALA A O 1
ATOM 1054 N N . VAL A 1 134 ? -11.017 7.854 7.484 1.00 96.88 134 VAL A N 1
ATOM 1055 C CA . VAL A 1 134 ? -12.082 7.866 8.498 1.00 96.88 134 VAL A CA 1
ATOM 1056 C C . VAL A 1 134 ? -12.975 9.093 8.323 1.00 96.88 134 VAL A C 1
ATOM 1058 O O . VAL A 1 134 ? -14.191 8.939 8.215 1.00 96.88 134 VAL A O 1
ATOM 1061 N N . ASP A 1 135 ? -12.389 10.288 8.216 1.00 96.06 135 ASP A N 1
ATOM 1062 C CA . ASP A 1 135 ? -13.141 11.540 8.067 1.00 96.06 135 ASP A CA 1
ATOM 1063 C C . ASP A 1 135 ? -14.016 11.533 6.800 1.00 96.06 135 ASP A C 1
ATOM 1065 O O . ASP A 1 135 ? -15.155 12.011 6.815 1.00 96.06 135 ASP A O 1
ATOM 1069 N N . LEU A 1 136 ? -13.507 10.974 5.697 1.00 94.88 136 LEU A N 1
ATOM 1070 C CA . LEU A 1 136 ? -14.252 10.822 4.443 1.00 94.88 136 LEU A CA 1
ATOM 1071 C C . LEU A 1 136 ? -15.360 9.763 4.548 1.00 94.88 136 LEU A C 1
ATOM 1073 O O . LEU A 1 136 ? -16.463 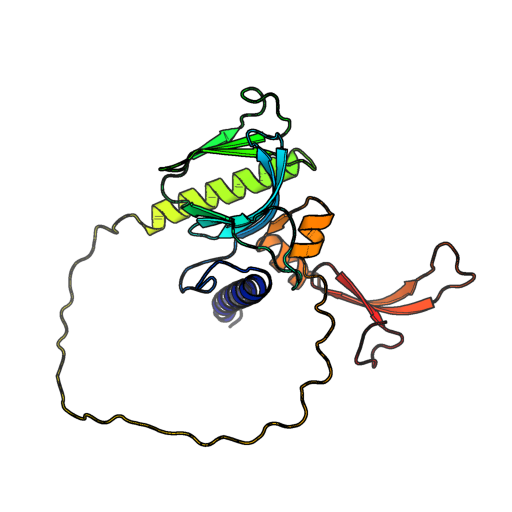9.979 4.038 1.00 94.88 136 LEU A O 1
ATOM 1077 N N . ALA A 1 137 ? -15.103 8.645 5.232 1.00 93.00 137 ALA A N 1
ATOM 1078 C CA . ALA A 1 137 ? -16.096 7.597 5.469 1.00 93.00 137 ALA A CA 1
ATOM 1079 C C . ALA A 1 137 ? -17.250 8.069 6.373 1.00 93.00 137 ALA A C 1
ATOM 1081 O O . ALA A 1 137 ? -18.380 7.597 6.243 1.00 93.00 137 ALA A O 1
ATOM 1082 N N . GLU A 1 138 ? -16.996 9.001 7.294 1.00 90.88 138 GLU A N 1
ATOM 1083 C CA . GLU A 1 138 ? -18.048 9.617 8.106 1.00 90.88 138 GLU A CA 1
ATOM 1084 C C . GLU A 1 138 ? -18.905 10.598 7.304 1.00 90.88 138 GLU A C 1
ATOM 1086 O O . GLU A 1 138 ? -20.122 10.642 7.487 1.00 90.88 138 GLU A O 1
ATOM 1091 N N . GLN A 1 139 ? -18.295 11.367 6.400 1.00 87.81 139 GLN A N 1
ATOM 1092 C CA . GLN A 1 139 ? -19.011 12.323 5.555 1.00 87.81 139 GLN A CA 1
ATOM 1093 C C . GLN A 1 139 ? -19.933 11.636 4.545 1.00 87.81 139 GLN A C 1
ATOM 1095 O O . GLN A 1 139 ? -21.052 12.101 4.341 1.00 87.81 139 GLN A O 1
ATOM 1100 N N . SER A 1 140 ? -19.501 10.520 3.953 1.00 80.31 140 SER A N 1
ATOM 1101 C CA . SER A 1 140 ? -20.306 9.770 2.979 1.00 80.31 140 SER A CA 1
ATOM 1102 C C . SER A 1 140 ? -21.519 9.066 3.599 1.00 80.31 140 SER A C 1
ATOM 1104 O O . SER A 1 140 ? -22.514 8.854 2.911 1.00 80.31 140 SER A O 1
ATOM 1106 N N . ASN A 1 141 ? -21.464 8.751 4.898 1.00 70.50 141 ASN A N 1
ATOM 1107 C CA . ASN A 1 141 ? -22.542 8.093 5.643 1.00 70.50 141 ASN A CA 1
ATOM 1108 C C . ASN A 1 141 ? -23.482 9.061 6.380 1.00 70.50 141 ASN A C 1
ATOM 1110 O O . ASN A 1 141 ? -24.452 8.610 6.996 1.00 70.50 141 ASN A O 1
ATOM 1114 N N . ARG A 1 142 ? -23.236 10.378 6.345 1.00 65.88 142 ARG A N 1
ATOM 1115 C CA . ARG A 1 142 ? -24.212 11.344 6.865 1.00 65.88 142 ARG A CA 1
ATOM 1116 C C . ARG A 1 142 ? -25.415 11.386 5.919 1.00 65.88 142 ARG A C 1
ATOM 1118 O O . ARG A 1 142 ? -25.222 11.619 4.725 1.00 65.88 142 ARG A O 1
ATOM 1125 N N . PRO A 1 143 ? -26.653 11.210 6.420 1.00 52.66 143 PRO A N 1
ATOM 1126 C CA . PRO A 1 143 ? -27.835 11.488 5.624 1.00 52.66 143 PRO A CA 1
ATOM 1127 C C . PRO A 1 143 ? -27.727 12.926 5.128 1.00 52.66 143 PRO A C 1
ATOM 1129 O O . PRO A 1 143 ? -27.592 13.857 5.923 1.00 52.66 143 PRO A O 1
ATOM 1132 N N . THR A 1 144 ? -27.726 13.104 3.811 1.00 47.09 144 THR A N 1
ATOM 1133 C CA . THR A 1 144 ? -27.909 14.425 3.219 1.00 47.09 144 THR A CA 1
ATOM 1134 C C . THR A 1 144 ? -29.362 14.811 3.481 1.00 47.09 144 THR A C 1
ATOM 1136 O O . THR A 1 144 ? -30.244 14.529 2.675 1.00 47.09 144 THR A O 1
ATOM 1139 N N . ASP A 1 145 ? -29.637 15.376 4.656 1.00 47.56 145 ASP A N 1
ATOM 1140 C CA . ASP A 1 145 ? -30.872 16.119 4.864 1.00 47.56 145 ASP A CA 1
ATOM 1141 C C . ASP A 1 145 ? -30.881 17.264 3.844 1.00 47.56 145 ASP A C 1
ATOM 1143 O O . ASP A 1 145 ? -29.914 18.022 3.755 1.00 47.56 145 ASP A O 1
ATOM 1147 N N . LEU A 1 146 ? -31.999 17.376 3.112 1.00 48.69 146 LEU A N 1
ATOM 1148 C CA . LEU A 1 146 ? -32.325 18.335 2.042 1.00 48.69 146 LEU A CA 1
ATOM 1149 C C . LEU A 1 146 ? -31.957 17.869 0.611 1.00 48.69 146 LEU A C 1
ATOM 1151 O O . LEU A 1 146 ? -30.906 18.202 0.077 1.00 48.69 146 LEU A O 1
ATOM 1155 N N . LEU A 1 147 ? -32.882 17.217 -0.103 1.00 43.12 147 LEU A N 1
ATOM 1156 C CA . LEU A 1 147 ? -34.004 17.882 -0.782 1.00 43.12 147 LEU A CA 1
ATOM 1157 C C . LEU A 1 147 ? -34.985 16.869 -1.393 1.00 43.12 147 LEU A C 1
ATOM 1159 O O . LEU A 1 147 ? -34.635 15.912 -2.076 1.00 43.12 147 LEU A O 1
ATOM 1163 N N . SER A 1 148 ? -36.249 17.152 -1.121 1.00 39.56 148 SER A N 1
ATOM 1164 C CA . SER A 1 148 ? -37.466 16.530 -1.610 1.00 39.56 148 SER A CA 1
ATOM 1165 C C . SER A 1 148 ? -37.781 16.859 -3.076 1.00 39.56 148 SER A C 1
ATOM 1167 O O . SER A 1 148 ? -37.526 17.975 -3.520 1.00 39.56 148 SER A O 1
ATOM 1169 N N . GLN A 1 149 ? -38.518 15.936 -3.707 1.00 39.81 149 GLN A N 1
ATOM 1170 C CA . GLN A 1 149 ? -39.360 16.075 -4.908 1.00 39.81 149 GLN A CA 1
ATOM 1171 C C . GLN A 1 149 ? -38.670 16.050 -6.282 1.00 39.81 149 GLN A C 1
ATOM 1173 O O . GLN A 1 149 ? -38.148 17.038 -6.785 1.00 39.81 149 GLN A O 1
ATOM 1178 N N . SER A 1 150 ? -38.871 14.944 -6.997 1.00 35.88 150 SER A N 1
ATOM 1179 C CA . SER A 1 150 ? -39.848 14.954 -8.096 1.00 35.88 150 SER A CA 1
ATOM 1180 C C . SER A 1 150 ? -40.251 13.531 -8.485 1.00 35.88 150 SER A C 1
ATOM 1182 O O . SER A 1 150 ? -39.428 12.691 -8.836 1.00 35.88 150 SER A O 1
ATOM 1184 N N . ASP A 1 151 ? -41.557 13.290 -8.393 1.00 39.81 151 ASP A N 1
ATOM 1185 C CA . ASP A 1 151 ? -42.270 12.182 -9.010 1.00 39.81 151 ASP A CA 1
ATOM 1186 C C . ASP A 1 151 ? -41.963 12.078 -10.508 1.00 39.81 151 ASP A C 1
ATOM 1188 O O . ASP A 1 151 ? -42.038 13.067 -11.237 1.00 39.81 151 ASP A O 1
ATOM 1192 N N . SER A 1 152 ? -41.730 10.862 -11.003 1.00 36.44 152 SER A N 1
ATOM 1193 C CA . SER A 1 152 ? -42.110 10.494 -12.374 1.00 36.44 152 SER A CA 1
ATOM 1194 C C . SER A 1 152 ? -42.186 8.974 -12.555 1.00 36.44 152 SER A C 1
ATOM 1196 O O . SER A 1 152 ? -41.201 8.291 -12.798 1.00 36.44 152 SER A O 1
ATOM 1198 N N . LYS A 1 153 ? -43.420 8.480 -12.399 1.00 32.16 153 LYS A N 1
ATOM 1199 C CA . LYS A 1 153 ? -44.104 7.437 -13.186 1.00 32.16 153 LYS A CA 1
ATOM 1200 C C . LYS A 1 153 ? -43.250 6.396 -13.932 1.00 32.16 153 LYS A C 1
ATOM 1202 O O . LYS A 1 153 ? -42.640 6.681 -14.959 1.00 32.16 153 LYS A O 1
ATOM 1207 N N . SER A 1 154 ? -43.418 5.150 -13.497 1.00 33.38 154 SER A N 1
ATOM 1208 C CA . SER A 1 154 ? -43.305 3.925 -14.294 1.00 33.38 154 SER A CA 1
ATOM 1209 C C . SER A 1 154 ? -44.283 3.896 -15.484 1.00 33.38 154 SER A C 1
ATOM 1211 O O . SER A 1 154 ? -45.301 4.600 -15.491 1.00 33.38 154 SER A O 1
ATOM 1213 N N . PRO A 1 155 ? -44.006 3.024 -16.465 1.00 40.00 155 PRO A N 1
ATOM 1214 C CA . PRO A 1 155 ? -45.006 2.010 -16.792 1.00 40.00 155 PRO A CA 1
ATOM 1215 C C . PRO A 1 155 ? -44.433 0.587 -16.859 1.00 40.00 155 PRO A C 1
ATOM 1217 O O . PRO A 1 155 ? -43.288 0.363 -17.243 1.00 40.00 155 PRO A O 1
ATOM 1220 N N . GLU A 1 156 ? -45.287 -0.352 -16.460 1.00 31.72 156 GLU A N 1
ATOM 1221 C CA . GLU A 1 156 ? -45.150 -1.800 -16.603 1.00 31.72 156 GLU A CA 1
ATOM 1222 C C . GLU A 1 156 ? -45.371 -2.247 -18.056 1.00 31.72 156 GLU A C 1
ATOM 1224 O O . GLU A 1 156 ? -46.304 -1.768 -18.689 1.00 31.72 156 GLU A O 1
ATOM 1229 N N . GLU A 1 157 ? -44.580 -3.220 -18.516 1.00 34.53 157 GLU A N 1
ATOM 1230 C CA . GLU A 1 157 ? -44.948 -4.411 -19.313 1.00 34.53 157 GLU A CA 1
ATOM 1231 C C . GLU A 1 157 ? -43.794 -5.418 -19.071 1.00 34.53 157 GLU A C 1
ATOM 1233 O O . GLU A 1 157 ? -42.645 -5.005 -18.958 1.00 34.53 157 GLU A O 1
ATOM 1238 N N . GLY A 1 158 ? -43.925 -6.732 -18.902 1.00 30.23 158 GLY A N 1
ATOM 1239 C CA . GLY A 1 158 ? -45.009 -7.667 -19.153 1.00 30.23 158 GLY A CA 1
ATOM 1240 C C . GLY A 1 158 ? -44.403 -8.950 -19.745 1.00 30.23 158 GLY A C 1
ATOM 1241 O O . GLY A 1 158 ? -44.176 -9.000 -20.942 1.00 30.23 158 GLY A O 1
ATOM 1242 N N . GLY A 1 159 ? -44.154 -9.963 -18.900 1.00 28.56 159 GLY A N 1
ATOM 1243 C CA . GLY A 1 159 ? -44.175 -11.403 -19.230 1.00 28.56 159 GLY A CA 1
ATOM 1244 C C . GLY A 1 159 ? -43.047 -12.032 -20.071 1.00 28.56 159 GLY A C 1
ATOM 1245 O O . GLY A 1 159 ? -42.829 -11.673 -21.221 1.00 28.56 159 GLY A O 1
ATOM 1246 N N . GLY A 1 160 ? -42.434 -13.097 -19.535 1.00 31.05 160 GLY A N 1
ATOM 1247 C CA . GLY A 1 160 ? -41.676 -14.075 -20.327 1.00 31.05 160 GLY A CA 1
ATOM 1248 C C . GLY A 1 160 ? -40.730 -14.952 -19.505 1.00 31.05 160 GLY A C 1
ATOM 1249 O O . GLY A 1 160 ? -39.556 -14.628 -19.375 1.00 31.05 160 GLY A O 1
ATOM 1250 N N . GLU A 1 161 ? -41.243 -16.053 -18.957 1.00 30.80 161 GLU A N 1
ATOM 1251 C CA . GLU A 1 161 ? -40.458 -17.163 -18.400 1.00 30.80 161 GLU A CA 1
ATOM 1252 C C . GLU A 1 161 ? -39.659 -17.885 -19.502 1.00 30.80 161 GLU A C 1
ATOM 1254 O O . GLU A 1 161 ? -40.214 -18.127 -20.573 1.00 30.80 161 GLU A O 1
ATOM 1259 N N . ALA A 1 162 ? -38.406 -18.271 -19.222 1.00 32.31 162 ALA A N 1
ATOM 1260 C CA . ALA A 1 162 ? -37.797 -19.547 -19.635 1.00 32.31 162 ALA A CA 1
ATOM 1261 C C . ALA A 1 162 ? -36.321 -19.641 -19.186 1.00 32.31 162 ALA A C 1
ATOM 1263 O O . ALA A 1 162 ? -35.466 -18.906 -19.670 1.00 32.31 162 ALA A O 1
ATOM 1264 N N . ASP A 1 163 ? -36.048 -20.602 -18.309 1.00 29.25 163 ASP A N 1
ATOM 1265 C CA . ASP A 1 163 ? -34.837 -21.445 -18.270 1.00 29.25 163 ASP A CA 1
ATOM 1266 C C . ASP A 1 163 ? -35.373 -22.897 -18.397 1.00 29.25 163 ASP A C 1
ATOM 1268 O O . ASP A 1 163 ? -36.547 -23.087 -18.037 1.00 29.25 163 ASP A O 1
ATOM 1272 N N . PRO A 1 164 ? -34.634 -23.925 -18.885 1.00 46.09 164 PRO A N 1
ATOM 1273 C CA . PRO A 1 164 ? -33.258 -24.229 -18.452 1.00 46.09 164 PRO A CA 1
ATOM 1274 C C . PRO A 1 164 ? -32.314 -24.885 -19.506 1.00 46.09 164 PRO A C 1
ATOM 1276 O O . PRO A 1 164 ? -32.764 -25.285 -20.574 1.00 46.09 164 PRO A O 1
ATOM 1279 N N . GLU A 1 165 ? -31.034 -25.062 -19.110 1.00 36.31 165 GLU A N 1
ATOM 1280 C CA . GLU A 1 165 ? -30.083 -26.165 -19.454 1.00 36.31 165 GLU A CA 1
ATOM 1281 C C . GLU A 1 165 ? -29.705 -26.366 -20.959 1.00 36.31 165 GLU A C 1
ATOM 1283 O O . GLU A 1 165 ? -30.461 -26.064 -21.865 1.00 36.31 165 GLU A O 1
ATOM 1288 N N . GLU A 1 166 ? -28.537 -26.831 -21.416 1.00 31.81 166 GLU A N 1
ATOM 1289 C CA . GLU A 1 166 ? -27.428 -27.612 -20.870 1.00 31.81 166 GLU A CA 1
ATOM 1290 C C . GLU A 1 166 ? -26.219 -27.516 -21.847 1.00 31.81 166 GLU A C 1
ATOM 1292 O O . GLU A 1 166 ? -26.364 -27.218 -23.032 1.00 31.81 166 GLU A O 1
ATOM 1297 N N . GLU A 1 167 ? -25.027 -27.782 -21.310 1.00 30.05 167 GLU A N 1
ATOM 1298 C CA . GLU A 1 167 ? -23.792 -28.307 -21.920 1.00 30.05 167 GLU A CA 1
ATOM 1299 C C . GLU A 1 167 ? -23.545 -28.261 -23.444 1.00 30.05 167 GLU A C 1
ATOM 1301 O O . GLU A 1 167 ? -24.133 -29.012 -24.212 1.00 30.05 167 GLU A O 1
ATOM 1306 N N . LEU A 1 168 ? -22.436 -27.615 -23.841 1.00 33.69 168 LEU A N 1
ATOM 1307 C CA . LEU A 1 168 ? -21.483 -28.240 -24.769 1.00 33.69 168 LEU A CA 1
ATOM 1308 C C . LEU A 1 168 ? -20.034 -27.970 -24.350 1.00 33.69 168 LEU A C 1
ATOM 1310 O O . LEU A 1 168 ? -19.483 -26.873 -24.453 1.00 33.69 168 LEU A O 1
ATOM 1314 N N . SER A 1 169 ? -19.424 -29.051 -23.881 1.00 30.53 169 SER A N 1
ATOM 1315 C CA . SER A 1 169 ? -17.993 -29.252 -23.719 1.00 30.53 169 SER A CA 1
ATOM 1316 C C . SER A 1 169 ? -17.214 -29.149 -25.042 1.00 30.53 169 SER A C 1
ATOM 1318 O O . SER A 1 169 ? -17.762 -29.353 -26.120 1.00 30.53 169 SER A O 1
ATOM 1320 N N . ALA A 1 170 ? -15.895 -28.989 -24.893 1.00 29.44 170 ALA A N 1
ATOM 1321 C CA . ALA A 1 170 ? -14.835 -29.220 -25.881 1.00 29.44 170 ALA A CA 1
ATOM 1322 C C . ALA A 1 170 ? -14.383 -28.018 -26.730 1.00 29.44 170 ALA A C 1
ATOM 1324 O O . ALA A 1 170 ? -14.687 -27.874 -27.907 1.00 29.44 170 ALA A O 1
ATOM 1325 N N . SER A 1 171 ? -13.457 -27.252 -26.151 1.00 29.86 171 SER A N 1
ATOM 1326 C CA . SER A 1 171 ? -12.186 -26.915 -26.813 1.00 29.86 171 SER A CA 1
ATOM 1327 C C . SER A 1 171 ? -11.096 -26.759 -25.751 1.00 29.86 171 SER A C 1
ATOM 1329 O O . SER A 1 171 ? -10.553 -25.687 -25.503 1.00 29.86 171 SER A O 1
ATOM 1331 N N . ARG A 1 172 ? -10.810 -27.870 -25.061 1.00 44.69 172 ARG A N 1
ATOM 1332 C CA . ARG A 1 172 ? -9.605 -28.039 -24.247 1.00 44.69 172 ARG A CA 1
ATOM 1333 C C . ARG A 1 172 ? -8.481 -28.528 -25.150 1.00 44.69 172 ARG A C 1
ATOM 1335 O O . ARG A 1 172 ? -8.326 -29.729 -25.335 1.00 44.69 172 ARG A O 1
ATOM 1342 N N . SER A 1 173 ? -7.672 -27.608 -25.652 1.00 33.78 173 SER A N 1
ATOM 1343 C CA . SER A 1 173 ? -6.251 -27.873 -25.871 1.00 33.78 173 SER A CA 1
ATOM 1344 C C . SER A 1 173 ? -5.503 -26.570 -26.119 1.00 33.78 173 SER A C 1
ATOM 1346 O O . SER A 1 173 ? -5.929 -25.772 -26.941 1.00 33.78 173 SER A O 1
ATOM 1348 N N . SER A 1 174 ? -4.358 -26.448 -25.442 1.00 34.38 174 SER A N 1
ATOM 1349 C CA . SER A 1 174 ? -3.181 -25.656 -25.827 1.00 34.38 174 SER A CA 1
ATOM 1350 C C . SER A 1 174 ? -3.000 -24.210 -25.343 1.00 34.38 174 SER A C 1
ATOM 1352 O O . SER A 1 174 ? -2.377 -23.434 -26.057 1.00 34.38 174 SER A O 1
ATOM 1354 N N . LEU A 1 175 ? -3.376 -23.870 -24.101 1.00 36.06 175 LEU A N 1
ATOM 1355 C CA . LEU A 1 175 ? -2.776 -22.723 -23.377 1.00 36.06 175 LEU A CA 1
ATOM 1356 C C . LEU A 1 175 ? -2.432 -23.031 -21.902 1.00 36.06 175 LEU A C 1
ATOM 1358 O O . LEU A 1 175 ? -2.380 -22.148 -21.058 1.00 36.06 175 LEU A O 1
ATOM 1362 N N . GLU A 1 176 ? -2.141 -24.294 -21.582 1.00 34.41 176 GLU A N 1
ATOM 1363 C CA . GLU A 1 176 ? -1.743 -24.744 -20.233 1.00 34.41 176 GLU A CA 1
ATOM 1364 C C . GLU A 1 176 ? -0.241 -25.070 -20.137 1.00 34.41 176 GLU A C 1
ATOM 1366 O O . GLU A 1 176 ? 0.187 -25.993 -19.447 1.00 34.41 176 GLU A O 1
ATOM 1371 N N . ARG A 1 177 ? 0.600 -24.323 -20.863 1.00 39.91 177 ARG A N 1
ATOM 1372 C CA . ARG A 1 177 ? 2.066 -24.418 -20.746 1.00 39.91 177 ARG A CA 1
ATOM 1373 C C . ARG A 1 177 ? 2.727 -23.053 -20.808 1.00 39.91 177 ARG A C 1
ATOM 1375 O O . ARG A 1 177 ? 3.495 -22.773 -21.714 1.00 39.91 177 ARG A O 1
ATOM 1382 N N . GLN A 1 178 ? 2.409 -22.237 -19.815 1.00 34.50 178 GLN A N 1
ATOM 1383 C CA . GLN A 1 178 ? 3.316 -21.302 -19.150 1.00 34.50 178 GLN A CA 1
ATOM 1384 C C . GLN A 1 178 ? 2.467 -20.608 -18.090 1.00 34.50 178 GLN A C 1
ATOM 1386 O O . GLN A 1 178 ? 1.918 -19.533 -18.310 1.00 34.50 178 GLN A O 1
ATOM 1391 N N . ALA A 1 179 ? 2.335 -21.240 -16.920 1.00 37.75 179 ALA A N 1
ATOM 1392 C CA . ALA A 1 179 ? 2.129 -20.459 -15.712 1.00 37.75 179 ALA A CA 1
ATOM 1393 C C . ALA A 1 179 ? 3.329 -19.511 -15.656 1.00 37.75 179 ALA A C 1
ATOM 1395 O O . ALA A 1 179 ? 4.431 -19.924 -15.287 1.00 37.75 179 ALA A O 1
ATOM 1396 N N . ALA A 1 180 ? 3.151 -18.290 -16.169 1.00 43.66 180 ALA A N 1
ATOM 1397 C CA . ALA A 1 180 ? 4.110 -17.221 -15.999 1.00 43.66 180 ALA A CA 1
ATOM 1398 C C . ALA A 1 180 ? 4.433 -17.226 -14.511 1.00 43.66 180 ALA A C 1
ATOM 1400 O O . ALA A 1 180 ? 3.521 -17.082 -13.695 1.00 43.66 180 ALA A O 1
ATOM 1401 N N . GLN A 1 181 ? 5.690 -17.520 -14.170 1.00 46.34 181 GLN A N 1
ATOM 1402 C CA . GLN A 1 181 ? 6.192 -17.408 -12.808 1.00 46.34 181 GLN A CA 1
ATOM 1403 C C . GLN A 1 181 ? 5.682 -16.071 -12.290 1.00 46.34 181 GLN A C 1
ATOM 1405 O O . GLN A 1 181 ? 6.049 -15.027 -12.830 1.00 46.34 181 GLN A O 1
ATOM 1410 N N . ARG A 1 182 ? 4.715 -16.117 -11.370 1.00 61.50 182 ARG A N 1
ATOM 1411 C CA . ARG A 1 182 ? 3.986 -14.934 -10.936 1.00 61.50 182 ARG A CA 1
ATOM 1412 C C . ARG A 1 182 ? 5.021 -13.948 -10.419 1.00 61.50 182 ARG A C 1
ATOM 1414 O O . ARG A 1 182 ? 5.664 -14.211 -9.407 1.00 61.50 182 ARG A O 1
ATOM 1421 N N . GLY A 1 183 ? 5.223 -12.856 -11.152 1.00 66.75 183 GLY A N 1
ATOM 1422 C CA . GLY A 1 183 ? 6.196 -11.845 -10.771 1.00 66.75 183 GLY A CA 1
ATOM 1423 C C . GLY A 1 183 ? 5.874 -11.304 -9.380 1.00 66.75 183 GLY A C 1
ATOM 1424 O O . GLY A 1 183 ? 4.705 -11.174 -9.010 1.00 66.75 183 GLY A O 1
ATOM 1425 N N . ASN A 1 184 ? 6.909 -10.984 -8.605 1.00 82.94 184 ASN A N 1
ATOM 1426 C CA . ASN A 1 184 ? 6.734 -10.320 -7.318 1.00 82.94 184 ASN A CA 1
ATOM 1427 C C . ASN A 1 184 ? 6.076 -8.954 -7.546 1.00 82.94 184 ASN A C 1
ATOM 1429 O O . ASN A 1 184 ? 6.682 -8.059 -8.132 1.00 82.94 184 ASN A O 1
ATOM 1433 N N . THR A 1 185 ? 4.837 -8.794 -7.085 1.00 92.19 185 THR A N 1
ATOM 1434 C CA . THR A 1 185 ? 4.122 -7.511 -7.155 1.00 92.19 185 THR A CA 1
ATOM 1435 C C . THR A 1 185 ? 4.677 -6.521 -6.128 1.00 92.19 185 THR A C 1
ATOM 1437 O O . THR A 1 185 ? 5.413 -6.896 -5.211 1.00 92.19 185 THR A O 1
ATOM 1440 N N . THR A 1 186 ? 4.279 -5.249 -6.208 1.00 94.50 186 THR A N 1
ATOM 1441 C CA . THR A 1 186 ? 4.636 -4.236 -5.198 1.00 94.50 186 THR A CA 1
ATOM 1442 C C . THR A 1 186 ? 4.261 -4.671 -3.775 1.00 94.50 186 THR A C 1
ATOM 1444 O O . THR A 1 186 ? 4.995 -4.366 -2.841 1.00 94.50 186 THR A O 1
ATOM 1447 N N . VAL A 1 187 ? 3.191 -5.462 -3.600 1.00 95.25 187 VAL A N 1
ATOM 1448 C CA . VAL A 1 187 ? 2.787 -6.033 -2.299 1.00 95.25 187 VAL A CA 1
ATOM 1449 C C . VAL A 1 187 ? 3.915 -6.870 -1.687 1.00 95.25 187 VAL A C 1
ATOM 1451 O O . VAL A 1 187 ? 4.238 -6.733 -0.508 1.00 95.25 187 VAL A O 1
ATOM 1454 N N . HIS A 1 188 ? 4.562 -7.691 -2.512 1.00 94.56 188 HIS A N 1
ATOM 1455 C CA . HIS A 1 188 ? 5.670 -8.558 -2.120 1.00 94.56 188 HIS A CA 1
ATOM 1456 C C . HIS A 1 188 ? 6.913 -7.747 -1.756 1.00 94.56 188 HIS A C 1
ATOM 1458 O O . HIS A 1 188 ? 7.585 -8.028 -0.763 1.00 94.56 188 HIS A O 1
ATOM 1464 N N . VAL A 1 189 ? 7.206 -6.705 -2.537 1.00 94.56 189 VAL A N 1
ATOM 1465 C CA . VAL A 1 189 ? 8.318 -5.791 -2.254 1.00 94.56 189 VAL A CA 1
ATOM 1466 C C . VAL A 1 189 ? 8.095 -5.082 -0.917 1.00 94.56 189 VAL A C 1
ATOM 1468 O O . VAL A 1 189 ? 8.996 -5.082 -0.078 1.00 94.56 189 VAL A O 1
ATOM 1471 N N . CYS A 1 190 ? 6.894 -4.550 -0.678 1.00 95.62 190 CYS A N 1
ATOM 1472 C CA . CYS A 1 190 ? 6.524 -3.903 0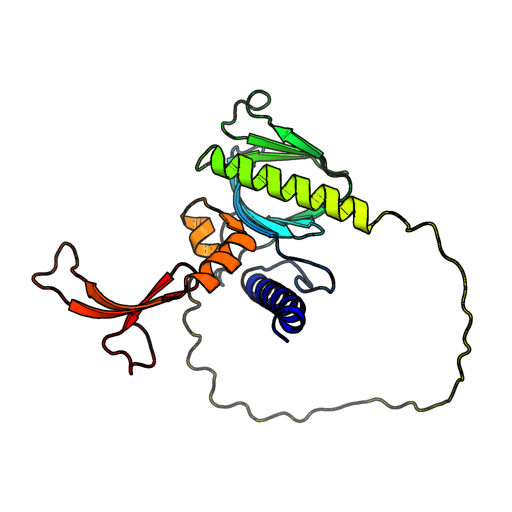.581 1.00 95.62 190 CYS A CA 1
ATOM 1473 C C . CYS A 1 190 ? 6.662 -4.839 1.783 1.00 95.62 190 CYS A C 1
ATOM 1475 O O . CYS A 1 190 ? 7.220 -4.441 2.807 1.00 95.62 190 CYS A O 1
ATOM 1477 N N . TRP A 1 191 ? 6.222 -6.092 1.638 1.00 95.00 191 TRP A N 1
ATOM 1478 C CA . TRP A 1 191 ? 6.388 -7.126 2.657 1.00 95.00 191 TRP A CA 1
ATOM 1479 C C . TRP A 1 191 ? 7.863 -7.353 3.010 1.00 95.00 191 TRP A C 1
ATOM 1481 O O . TRP A 1 191 ? 8.235 -7.301 4.180 1.00 95.00 191 TRP A O 1
ATOM 1491 N N . HIS A 1 192 ? 8.727 -7.555 2.014 1.00 93.00 192 HIS A N 1
ATOM 1492 C CA . HIS A 1 192 ? 10.144 -7.848 2.257 1.00 93.00 192 HIS A CA 1
ATOM 1493 C C . HIS A 1 192 ? 10.980 -6.633 2.675 1.00 93.00 192 HIS A C 1
ATOM 1495 O O . HIS A 1 192 ? 12.082 -6.806 3.196 1.00 93.00 192 HIS A O 1
ATOM 1501 N N . ARG A 1 193 ? 10.497 -5.411 2.427 1.00 93.94 193 ARG A N 1
ATOM 1502 C CA . ARG A 1 193 ? 11.221 -4.163 2.718 1.00 93.94 193 ARG A CA 1
ATOM 1503 C C . ARG A 1 193 ? 10.655 -3.377 3.894 1.00 93.94 193 ARG A C 1
ATOM 1505 O O . ARG A 1 193 ? 11.210 -2.333 4.212 1.00 93.94 193 ARG A O 1
ATOM 1512 N N . ASN A 1 194 ? 9.599 -3.869 4.544 1.00 93.94 194 ASN A N 1
ATOM 1513 C CA . ASN A 1 194 ? 8.929 -3.184 5.652 1.00 93.94 194 ASN A CA 1
ATOM 1514 C C . ASN A 1 194 ? 8.561 -1.730 5.309 1.00 93.94 194 ASN A C 1
ATOM 1516 O O . ASN A 1 194 ? 8.871 -0.796 6.046 1.00 93.94 194 ASN A O 1
ATOM 1520 N N . THR A 1 195 ? 7.927 -1.549 4.151 1.00 95.88 195 THR A N 1
ATOM 1521 C CA . THR A 1 195 ? 7.540 -0.233 3.623 1.00 95.88 195 THR A CA 1
ATOM 1522 C C . THR A 1 195 ? 6.092 -0.244 3.137 1.00 95.88 195 THR A C 1
ATOM 1524 O O . THR A 1 195 ? 5.448 -1.300 3.081 1.00 95.88 195 THR A O 1
ATOM 1527 N N . SER A 1 196 ? 5.577 0.931 2.795 1.00 97.81 196 SER A N 1
ATOM 1528 C CA . SER A 1 196 ? 4.240 1.149 2.264 1.00 97.81 196 SER A CA 1
ATOM 1529 C C . SER A 1 196 ? 4.265 1.967 0.975 1.00 97.81 196 SER A C 1
ATOM 1531 O O . SER A 1 196 ? 5.211 2.700 0.701 1.00 97.81 196 SER A O 1
ATOM 1533 N N . VAL A 1 197 ? 3.218 1.800 0.172 1.00 98.00 197 VAL A N 1
ATOM 1534 C CA . VAL A 1 197 ? 2.988 2.517 -1.084 1.00 98.00 197 VAL A CA 1
ATOM 1535 C C . VAL A 1 197 ? 1.513 2.902 -1.135 1.00 98.00 197 VAL A C 1
ATOM 1537 O O . VAL A 1 197 ? 0.627 2.056 -0.968 1.00 98.00 197 VAL A O 1
ATOM 1540 N N . SER A 1 198 ? 1.256 4.186 -1.339 1.00 98.38 198 SER A N 1
ATOM 1541 C CA . SER A 1 198 ? -0.076 4.773 -1.480 1.00 98.38 198 SER A CA 1
ATOM 1542 C C . SER A 1 198 ? -0.518 4.870 -2.940 1.00 98.38 198 SER A C 1
ATOM 1544 O O . SER A 1 198 ? 0.290 4.751 -3.860 1.00 98.38 198 SER A O 1
ATOM 1546 N N . MET A 1 199 ? -1.807 5.119 -3.168 1.00 97.12 199 MET A N 1
ATOM 1547 C CA . MET A 1 199 ? -2.336 5.441 -4.497 1.00 97.12 199 MET A CA 1
ATOM 1548 C C . MET A 1 199 ? -1.695 6.715 -5.071 1.00 97.12 199 MET A C 1
ATOM 1550 O O . MET A 1 199 ? -1.449 6.799 -6.275 1.00 97.12 199 MET A O 1
ATOM 1554 N N . VAL A 1 200 ? -1.341 7.669 -4.203 1.00 96.62 200 VAL A N 1
ATOM 1555 C CA . VAL A 1 200 ? -0.574 8.865 -4.579 1.00 96.62 200 VAL A CA 1
ATOM 1556 C C . VAL A 1 200 ? 0.810 8.471 -5.094 1.00 96.62 200 VAL A C 1
ATOM 1558 O O . VAL A 1 200 ? 1.211 8.919 -6.164 1.00 96.62 200 VAL A O 1
ATOM 1561 N N . ASP A 1 201 ? 1.509 7.565 -4.402 1.00 97.62 201 ASP A N 1
ATOM 1562 C CA . ASP A 1 201 ? 2.816 7.069 -4.852 1.00 97.62 201 ASP A CA 1
ATOM 1563 C C . ASP A 1 201 ? 2.713 6.360 -6.214 1.00 97.62 201 ASP A C 1
ATOM 1565 O O . ASP A 1 201 ? 3.585 6.537 -7.065 1.00 97.62 201 ASP A O 1
ATOM 1569 N N . PHE A 1 202 ? 1.653 5.570 -6.446 1.00 96.38 202 PHE A N 1
ATOM 1570 C CA . PHE A 1 202 ? 1.406 4.950 -7.757 1.00 96.38 202 PHE A CA 1
ATOM 1571 C C . PHE A 1 202 ? 1.215 6.005 -8.851 1.00 96.38 202 PHE A C 1
ATOM 1573 O O . PHE A 1 202 ? 1.818 5.879 -9.914 1.00 96.38 202 PHE A O 1
ATOM 1580 N N . SER A 1 203 ? 0.440 7.056 -8.577 1.00 94.00 203 SER A N 1
ATOM 1581 C CA . SER A 1 203 ? 0.196 8.149 -9.529 1.00 94.00 203 SER A CA 1
ATOM 1582 C C . SER A 1 203 ? 1.503 8.863 -9.894 1.00 94.00 203 SER A C 1
ATOM 1584 O O . SER A 1 203 ? 1.835 9.003 -11.070 1.00 94.00 203 SER A O 1
ATOM 1586 N N . VAL A 1 204 ? 2.320 9.195 -8.889 1.00 95.69 204 VAL A N 1
ATOM 1587 C CA . VAL A 1 204 ? 3.650 9.792 -9.095 1.00 95.69 204 VAL A CA 1
ATOM 1588 C C . VAL A 1 204 ? 4.555 8.857 -9.904 1.00 95.69 204 VAL A C 1
ATOM 1590 O O . VAL A 1 204 ? 5.267 9.307 -10.801 1.00 95.69 204 VAL A O 1
ATOM 1593 N N . ALA A 1 205 ? 4.537 7.550 -9.637 1.00 96.06 205 ALA A N 1
ATOM 1594 C CA . ALA A 1 205 ? 5.341 6.591 -10.394 1.00 96.06 205 ALA A CA 1
ATOM 1595 C C . ALA A 1 205 ? 4.927 6.490 -11.872 1.00 96.06 205 ALA A C 1
ATOM 1597 O O . ALA A 1 205 ? 5.790 6.267 -12.721 1.00 96.06 205 ALA A O 1
ATOM 1598 N N . VAL A 1 206 ? 3.638 6.663 -12.185 1.00 93.56 206 VAL A N 1
ATOM 1599 C CA . VAL A 1 206 ? 3.129 6.706 -13.566 1.00 93.56 206 VAL A CA 1
ATOM 1600 C C . VAL A 1 206 ? 3.613 7.964 -14.288 1.00 93.56 206 VAL A C 1
ATOM 1602 O O . VAL A 1 206 ? 4.093 7.869 -15.416 1.00 93.56 206 VAL A O 1
ATOM 1605 N N . GLU A 1 207 ? 3.580 9.121 -13.627 1.00 94.38 207 GLU A N 1
ATOM 1606 C CA . GLU A 1 207 ? 4.086 10.382 -14.192 1.00 94.38 207 GLU A CA 1
ATOM 1607 C C . GLU A 1 207 ? 5.604 10.367 -14.432 1.00 94.38 207 GLU A C 1
ATOM 1609 O O . GLU A 1 207 ? 6.108 11.072 -15.306 1.00 94.38 207 GLU A O 1
ATOM 1614 N N . ASN A 1 208 ? 6.338 9.540 -13.683 1.00 96.62 208 ASN A N 1
ATOM 1615 C CA . ASN A 1 208 ? 7.796 9.427 -13.747 1.00 96.62 208 ASN A CA 1
ATOM 1616 C C . ASN A 1 208 ? 8.283 8.186 -14.519 1.00 96.62 208 ASN A C 1
ATOM 1618 O O . ASN A 1 208 ? 9.413 7.727 -14.318 1.00 96.62 208 ASN A O 1
ATOM 1622 N N . GLN A 1 209 ? 7.456 7.627 -15.406 1.00 97.31 209 GLN A N 1
ATOM 1623 C CA . GLN A 1 209 ? 7.890 6.545 -16.286 1.00 97.31 209 GLN A CA 1
ATOM 1624 C C . GLN A 1 209 ? 8.954 7.036 -17.269 1.00 97.31 209 GLN A C 1
ATOM 1626 O O . GLN A 1 209 ? 8.813 8.073 -17.918 1.00 97.31 209 GLN A O 1
ATOM 1631 N N . LEU A 1 210 ? 10.030 6.263 -17.403 1.00 97.56 210 LEU A N 1
ATOM 1632 C CA . LEU A 1 210 ? 11.164 6.628 -18.245 1.00 97.56 210 LEU A CA 1
ATOM 1633 C C . LEU A 1 210 ? 11.718 5.398 -18.947 1.00 97.56 210 LEU A C 1
ATOM 1635 O O . LEU A 1 210 ? 11.850 4.339 -18.345 1.00 97.56 210 LEU A O 1
ATOM 1639 N N . SER A 1 211 ? 12.096 5.543 -20.214 1.00 97.94 211 SER A N 1
ATOM 1640 C CA . SER A 1 211 ? 12.824 4.508 -20.947 1.00 97.94 211 SER A CA 1
ATOM 1641 C C . SER A 1 211 ? 14.029 5.105 -21.660 1.00 97.94 211 SER A C 1
ATOM 1643 O O . SER A 1 211 ? 13.949 6.210 -22.197 1.00 97.94 211 SER A O 1
ATOM 1645 N N . GLY A 1 212 ? 15.156 4.396 -21.667 1.00 97.88 212 GLY A N 1
ATOM 1646 C CA . GLY A 1 212 ? 16.372 4.907 -22.288 1.00 97.88 212 GLY A CA 1
ATOM 1647 C C . GLY A 1 212 ? 17.562 3.959 -22.235 1.00 97.88 212 GLY A C 1
ATOM 1648 O O . GLY A 1 212 ? 17.556 2.933 -21.560 1.00 97.88 212 GLY A O 1
ATOM 1649 N N . ASN A 1 213 ? 18.620 4.320 -22.960 1.00 97.81 213 ASN A N 1
ATOM 1650 C CA . ASN A 1 213 ? 19.875 3.574 -22.941 1.00 97.81 213 ASN A CA 1
ATOM 1651 C C . ASN A 1 213 ? 20.713 3.962 -21.722 1.00 97.81 213 ASN A C 1
ATOM 1653 O O . ASN A 1 213 ? 21.015 5.140 -21.536 1.00 97.81 213 ASN A O 1
ATOM 1657 N N . LEU A 1 214 ? 21.169 2.967 -20.962 1.00 96.62 214 LEU A N 1
ATOM 1658 C CA . LEU A 1 214 ? 22.086 3.150 -19.838 1.00 96.62 214 LEU A CA 1
ATOM 1659 C C . LEU A 1 214 ? 23.223 2.124 -19.899 1.00 96.62 214 LEU A C 1
ATOM 1661 O O . LEU A 1 214 ? 23.090 1.041 -20.475 1.00 96.62 214 LEU A O 1
ATOM 1665 N N . LEU A 1 215 ? 24.358 2.467 -19.291 1.00 95.62 215 LEU A N 1
ATOM 1666 C CA . LEU A 1 215 ? 25.453 1.530 -19.057 1.00 95.62 215 LEU A CA 1
ATOM 1667 C C . LEU A 1 215 ? 25.324 0.957 -17.641 1.00 95.62 215 LEU A C 1
ATOM 1669 O O . LEU A 1 215 ? 25.272 1.706 -16.667 1.00 95.62 215 LEU A O 1
ATOM 1673 N N . ARG A 1 216 ? 25.314 -0.371 -17.514 1.00 93.81 216 ARG A N 1
ATOM 1674 C CA . ARG A 1 216 ? 25.307 -1.084 -16.229 1.00 93.81 216 ARG A CA 1
ATOM 1675 C C . ARG A 1 216 ? 26.593 -1.887 -16.072 1.00 93.81 216 ARG A C 1
ATOM 1677 O O . ARG A 1 216 ? 27.009 -2.582 -16.996 1.00 93.81 216 ARG A O 1
ATOM 1684 N N . LYS A 1 217 ? 27.195 -1.849 -14.884 1.00 93.69 217 LYS A N 1
ATOM 1685 C CA . LYS A 1 217 ? 28.323 -2.709 -14.504 1.00 93.69 217 LYS A CA 1
ATOM 1686 C C . LYS A 1 217 ? 28.013 -3.393 -13.176 1.00 93.69 217 LYS A C 1
ATOM 1688 O O . LYS A 1 217 ? 27.707 -2.723 -12.194 1.00 93.69 217 LYS A O 1
ATOM 1693 N N . PHE A 1 218 ? 28.099 -4.722 -13.136 1.00 87.62 218 PHE A N 1
ATOM 1694 C CA . PHE A 1 218 ? 28.023 -5.462 -11.875 1.00 87.62 218 PHE A CA 1
ATOM 1695 C C . PHE A 1 218 ? 29.343 -5.360 -11.115 1.00 87.62 218 PHE A C 1
ATOM 1697 O O . PHE A 1 218 ? 30.414 -5.303 -11.726 1.00 87.62 218 PHE A O 1
ATOM 1704 N N . LYS A 1 219 ? 29.264 -5.428 -9.780 1.00 87.38 219 LYS A N 1
ATOM 1705 C CA . LYS A 1 219 ? 30.417 -5.325 -8.871 1.00 87.38 219 LYS A CA 1
ATOM 1706 C C . LYS A 1 219 ? 31.572 -6.264 -9.251 1.00 87.38 219 LYS A C 1
ATOM 1708 O O . LYS A 1 219 ? 32.723 -5.859 -9.172 1.00 87.38 219 LYS A O 1
ATOM 1713 N N . ASN A 1 220 ? 31.249 -7.465 -9.736 1.00 84.94 220 ASN A N 1
ATOM 1714 C CA . ASN A 1 220 ? 32.221 -8.511 -10.074 1.00 84.94 220 ASN A CA 1
ATOM 1715 C C . ASN A 1 220 ? 32.414 -8.704 -11.592 1.00 84.94 220 ASN A C 1
ATOM 1717 O O . ASN A 1 220 ? 32.944 -9.724 -12.017 1.00 84.94 220 ASN A O 1
ATOM 1721 N N . SER A 1 221 ? 31.943 -7.768 -12.424 1.00 86.94 221 SER A N 1
ATOM 1722 C CA . SER A 1 221 ? 32.064 -7.867 -13.886 1.00 86.94 221 SER A CA 1
ATOM 1723 C C . SER A 1 221 ? 33.205 -7.006 -14.428 1.00 86.94 221 SER A C 1
ATOM 1725 O O . SER A 1 221 ? 33.420 -5.878 -13.979 1.00 86.94 221 SER A O 1
ATOM 1727 N N . ASN A 1 222 ? 33.907 -7.524 -15.439 1.00 82.19 222 ASN A N 1
ATOM 1728 C CA . ASN A 1 222 ? 35.080 -6.874 -16.030 1.00 82.19 222 ASN A CA 1
ATOM 1729 C C . ASN A 1 222 ? 34.739 -5.756 -17.038 1.00 82.19 222 ASN A C 1
ATOM 1731 O O . ASN A 1 222 ? 35.652 -5.118 -17.552 1.00 82.19 222 ASN A O 1
ATOM 1735 N N . GLY A 1 223 ? 33.458 -5.471 -17.316 1.00 90.62 223 GLY A N 1
ATOM 1736 C CA . GLY A 1 223 ? 33.065 -4.512 -18.355 1.00 90.62 223 GLY A CA 1
ATOM 1737 C C . GLY A 1 223 ? 31.693 -3.869 -18.151 1.00 90.62 223 GLY A C 1
ATOM 1738 O O . GLY A 1 223 ? 30.889 -4.320 -17.336 1.00 90.62 223 GLY A O 1
ATOM 1739 N N . TRP A 1 224 ? 31.447 -2.794 -18.899 1.00 93.94 224 TRP A N 1
ATOM 1740 C CA . TRP A 1 224 ? 30.153 -2.117 -18.960 1.00 93.94 224 TRP A CA 1
ATOM 1741 C C . TRP A 1 224 ? 29.246 -2.796 -19.986 1.00 93.94 224 TRP A C 1
ATOM 1743 O O . TRP A 1 224 ? 29.669 -3.081 -21.104 1.00 93.94 224 TRP A O 1
ATOM 1753 N N . GLN A 1 225 ? 27.990 -3.023 -19.614 1.00 93.62 225 GLN A N 1
ATOM 1754 C CA . GLN A 1 225 ? 26.942 -3.512 -20.504 1.00 93.62 225 GLN A CA 1
ATOM 1755 C C . GLN A 1 225 ? 26.044 -2.340 -20.896 1.00 93.62 225 GLN A C 1
ATOM 1757 O O . GLN A 1 225 ? 25.450 -1.710 -20.020 1.00 93.62 225 GLN A O 1
ATOM 1762 N N . LYS A 1 226 ? 25.930 -2.051 -22.195 1.00 95.62 226 LYS A N 1
ATOM 1763 C CA . LYS A 1 226 ? 24.899 -1.140 -22.705 1.00 95.62 226 LYS A CA 1
ATOM 1764 C C . LYS A 1 226 ? 23.576 -1.887 -22.777 1.00 95.62 226 LYS A C 1
ATOM 1766 O O . LYS A 1 226 ? 23.519 -2.946 -23.391 1.00 95.62 226 LYS A O 1
ATOM 1771 N N . LEU A 1 227 ? 22.553 -1.340 -22.132 1.00 96.88 227 LEU A N 1
ATOM 1772 C CA . LEU A 1 227 ? 21.221 -1.929 -22.043 1.00 96.88 227 LEU A CA 1
ATOM 1773 C C . LEU A 1 227 ? 20.171 -0.861 -22.337 1.00 96.88 227 LEU A C 1
ATOM 1775 O O . LEU A 1 227 ? 20.364 0.317 -22.016 1.00 96.88 227 LEU A O 1
ATOM 1779 N N . TRP A 1 228 ? 19.050 -1.293 -22.904 1.00 97.75 228 TRP A N 1
ATOM 1780 C CA . TRP A 1 228 ? 17.826 -0.506 -22.893 1.00 97.75 228 TRP A CA 1
ATOM 1781 C C . TRP A 1 228 ? 17.120 -0.740 -21.558 1.00 97.75 228 TRP A C 1
ATOM 1783 O O . TRP A 1 228 ? 16.942 -1.881 -21.134 1.00 97.75 228 TRP A O 1
ATOM 1793 N N . VAL A 1 229 ? 16.777 0.332 -20.855 1.00 97.88 229 VAL A N 1
ATOM 1794 C CA . VAL A 1 229 ? 16.223 0.279 -19.503 1.00 97.88 229 VAL A CA 1
ATOM 1795 C C . VAL A 1 229 ? 14.872 0.965 -19.493 1.00 97.88 229 VAL A C 1
ATOM 1797 O O . VAL A 1 229 ? 14.746 2.073 -20.009 1.00 97.88 229 VAL A O 1
ATOM 1800 N N . VAL A 1 230 ? 13.887 0.315 -18.881 1.00 97.56 230 VAL A N 1
ATOM 1801 C CA . VAL A 1 230 ? 12.540 0.848 -18.662 1.00 97.56 230 VAL A CA 1
ATOM 1802 C C . VAL A 1 230 ? 12.306 0.956 -17.156 1.00 97.56 230 VAL A C 1
ATOM 1804 O O . VAL A 1 230 ? 12.415 -0.036 -16.439 1.00 97.56 230 VAL A O 1
ATOM 1807 N N . LEU A 1 231 ? 11.995 2.156 -16.675 1.00 97.12 231 LEU A N 1
ATOM 1808 C CA . LEU A 1 231 ? 11.550 2.447 -15.317 1.00 97.12 231 LEU A CA 1
ATOM 1809 C C . LEU A 1 231 ? 10.028 2.608 -15.326 1.00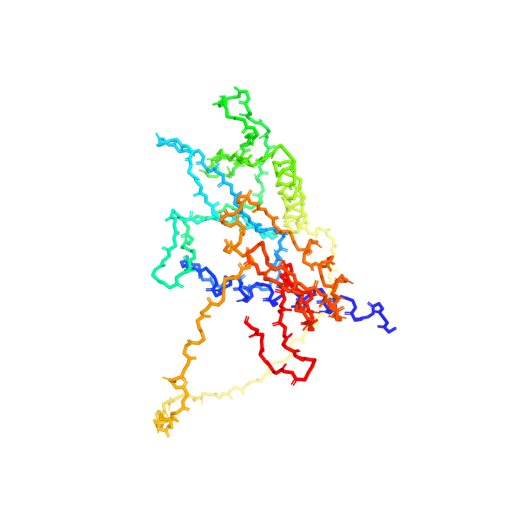 97.12 231 LEU A C 1
ATOM 1811 O O . LEU A 1 231 ? 9.504 3.567 -15.890 1.00 97.12 231 LEU A O 1
ATOM 1815 N N . THR A 1 232 ? 9.325 1.672 -14.694 1.00 95.38 232 THR A N 1
ATOM 1816 C CA . THR A 1 232 ? 7.872 1.736 -14.489 1.00 95.38 232 THR A CA 1
ATOM 1817 C C . THR A 1 232 ? 7.477 0.907 -13.268 1.00 95.38 232 THR A C 1
ATOM 1819 O O . THR A 1 232 ? 8.189 -0.029 -12.902 1.00 95.38 232 THR A O 1
ATOM 1822 N N . ASN A 1 233 ? 6.368 1.246 -12.604 1.00 89.94 233 ASN A N 1
ATOM 1823 C CA . ASN A 1 233 ? 5.844 0.511 -11.443 1.00 89.94 233 ASN A CA 1
ATOM 1824 C C . ASN A 1 233 ? 6.910 0.240 -10.360 1.00 89.94 233 ASN A C 1
ATOM 1826 O O . ASN A 1 233 ? 7.062 -0.886 -9.875 1.00 89.94 233 ASN A O 1
ATOM 1830 N N . PHE A 1 234 ? 7.689 1.272 -10.014 1.00 94.38 234 PHE A N 1
ATOM 1831 C CA . PHE A 1 234 ? 8.795 1.215 -9.042 1.00 94.38 234 PHE A CA 1
ATOM 1832 C C . PHE A 1 234 ? 9.913 0.211 -9.380 1.00 94.38 234 PHE A C 1
ATOM 1834 O O . PHE A 1 234 ? 10.714 -0.141 -8.513 1.00 94.38 234 PHE A O 1
ATOM 1841 N N . SER A 1 235 ? 9.971 -0.267 -10.625 1.00 94.38 235 SER A N 1
ATOM 1842 C CA . SER A 1 235 ? 10.859 -1.346 -11.053 1.00 94.38 235 SER A CA 1
ATOM 1843 C C . SER A 1 235 ? 11.663 -0.948 -12.287 1.00 94.38 235 SER A C 1
ATOM 1845 O O . SER A 1 235 ? 11.171 -0.259 -13.180 1.00 94.38 235 SER A O 1
ATOM 1847 N N . LEU A 1 236 ? 12.918 -1.402 -12.332 1.00 95.25 236 LEU A N 1
ATOM 1848 C CA . LEU A 1 236 ? 13.779 -1.295 -13.506 1.00 95.25 236 LEU A CA 1
ATOM 1849 C C . LEU A 1 236 ? 13.745 -2.613 -14.277 1.00 95.25 236 LEU A C 1
ATOM 1851 O O . LEU A 1 236 ? 14.138 -3.654 -13.750 1.00 95.25 236 LEU A O 1
ATOM 1855 N N . PHE A 1 237 ? 13.331 -2.541 -15.534 1.00 95.50 237 PHE A N 1
ATOM 1856 C CA . PHE A 1 237 ? 13.370 -3.640 -16.488 1.00 95.50 237 PHE A CA 1
ATOM 1857 C C . PHE A 1 237 ? 14.542 -3.420 -17.441 1.00 95.50 237 PHE A C 1
ATOM 1859 O O . PHE A 1 237 ? 14.715 -2.328 -17.986 1.00 95.50 237 PHE A O 1
ATOM 1866 N N . PHE A 1 238 ? 15.370 -4.446 -17.621 1.00 95.88 238 PHE A N 1
ATOM 1867 C CA . PHE A 1 238 ? 16.574 -4.380 -18.444 1.00 95.88 238 PHE A CA 1
ATOM 1868 C C . PHE A 1 238 ? 16.380 -5.216 -19.704 1.00 95.88 238 PHE A C 1
ATOM 1870 O O . PHE A 1 238 ? 16.015 -6.376 -19.600 1.00 95.88 238 PHE A O 1
ATOM 1877 N N . TYR A 1 239 ? 16.693 -4.661 -20.866 1.00 96.94 239 TYR A N 1
ATOM 1878 C CA . TYR A 1 239 ? 16.602 -5.324 -22.166 1.00 96.94 239 TYR A CA 1
ATOM 1879 C C . TYR A 1 239 ? 17.958 -5.242 -22.875 1.00 96.94 239 TYR A C 1
ATOM 1881 O O . TYR A 1 239 ? 18.735 -4.306 -22.636 1.00 96.94 239 TYR A O 1
ATOM 1889 N N . LYS A 1 240 ? 18.268 -6.205 -23.754 1.00 95.69 240 LYS A N 1
ATOM 1890 C CA . LYS A 1 240 ? 19.499 -6.129 -24.565 1.00 95.69 240 LYS A CA 1
ATOM 1891 C C . LYS A 1 240 ? 19.353 -5.051 -25.638 1.00 95.69 240 LYS A C 1
ATOM 1893 O O . LYS A 1 240 ? 20.314 -4.334 -25.910 1.00 95.69 240 LYS A O 1
ATOM 1898 N N . SER A 1 241 ? 18.156 -4.918 -26.203 1.00 94.62 241 SER A N 1
ATOM 1899 C CA . SER A 1 241 ? 17.780 -3.929 -27.211 1.00 94.62 241 SER A CA 1
ATOM 1900 C C . SER A 1 241 ? 16.400 -3.331 -26.919 1.00 94.62 241 SER A C 1
ATOM 1902 O O . SER A 1 241 ? 15.588 -3.920 -26.219 1.00 94.62 241 SER A O 1
ATOM 1904 N N . HIS A 1 242 ? 16.111 -2.166 -27.502 1.00 94.00 242 HIS A N 1
ATOM 1905 C CA . HIS A 1 242 ? 14.788 -1.526 -27.446 1.00 94.00 242 HIS A CA 1
ATOM 1906 C C . HIS A 1 242 ? 13.716 -2.260 -28.274 1.00 94.00 242 HIS A C 1
ATOM 1908 O O . HIS A 1 242 ? 12.552 -1.886 -28.219 1.00 94.00 242 HIS A O 1
ATOM 1914 N N . GLN A 1 243 ? 14.122 -3.253 -29.072 1.00 95.50 243 GLN A N 1
ATOM 1915 C CA . GLN A 1 243 ? 13.246 -4.086 -29.906 1.00 95.50 243 GLN A CA 1
ATOM 1916 C C . GLN A 1 243 ? 12.915 -5.431 -29.248 1.00 95.50 243 GLN A C 1
ATOM 1918 O O . GLN A 1 243 ? 12.191 -6.223 -29.837 1.00 95.50 243 GLN A O 1
ATOM 1923 N N . ASP A 1 244 ? 13.488 -5.719 -28.077 1.00 94.56 244 ASP A N 1
ATOM 1924 C CA . ASP A 1 244 ? 13.249 -6.983 -27.389 1.00 94.56 244 ASP A CA 1
ATOM 1925 C C . ASP A 1 244 ? 11.854 -6.977 -26.742 1.00 94.56 244 ASP A C 1
ATOM 1927 O O . ASP A 1 244 ? 11.502 -6.035 -26.032 1.00 94.56 244 ASP A O 1
ATOM 1931 N N . ASP A 1 245 ? 11.098 -8.064 -26.916 1.00 94.00 245 ASP A N 1
ATOM 1932 C CA . ASP A 1 245 ? 9.741 -8.199 -26.362 1.00 94.00 245 ASP A CA 1
ATOM 1933 C C . ASP A 1 245 ? 9.716 -8.549 -24.861 1.00 94.00 245 ASP A C 1
ATOM 1935 O O . ASP A 1 245 ? 8.701 -8.365 -24.188 1.00 94.00 245 ASP A O 1
ATOM 1939 N N . TYR A 1 246 ? 10.827 -9.063 -24.317 1.00 92.50 246 TYR A N 1
ATOM 1940 C CA . TYR A 1 246 ? 10.922 -9.535 -22.933 1.00 92.50 246 TYR A CA 1
ATOM 1941 C C . TYR A 1 246 ? 12.197 -9.032 -22.239 1.00 92.50 246 TYR A C 1
ATOM 1943 O O . TYR A 1 246 ? 13.262 -9.003 -22.865 1.00 92.50 246 TYR A O 1
ATOM 1951 N N . PRO A 1 247 ? 12.117 -8.664 -20.945 1.00 92.94 247 PRO A N 1
ATOM 1952 C CA . PRO A 1 247 ? 13.284 -8.253 -20.174 1.00 92.94 247 PRO A CA 1
ATOM 1953 C C . PRO A 1 247 ? 14.224 -9.435 -19.873 1.00 92.94 247 PRO A C 1
ATOM 1955 O O . PRO A 1 247 ? 13.828 -10.600 -19.924 1.00 92.94 247 PRO A O 1
ATOM 1958 N N . LEU A 1 248 ? 15.477 -9.097 -19.555 1.00 88.75 248 LEU A N 1
ATOM 1959 C CA . LEU A 1 248 ? 16.566 -9.987 -19.133 1.00 88.75 248 LEU A CA 1
ATOM 1960 C C . LEU A 1 248 ? 16.332 -10.659 -17.778 1.00 88.75 248 LEU A C 1
ATOM 1962 O O . LEU A 1 248 ? 15.818 -9.977 -16.862 1.00 88.75 248 LEU A O 1
#

Radius of gyration: 23.73 Å; chains: 1; bounding box: 80×48×56 Å

InterPro domains:
  IPR001849 Pleckstrin homology domain [PF00169] (39-134)
  IPR001849 Pleckstrin homology domain [PS50003] (37-135)
  IPR001849 Pleckstrin homology domain [PS50003] (207-248)
  IPR001849 Pleckstrin homology domain [SM00233] (38-137)
  IPR011993 PH-like domain superfamily [G3DSA:2.30.29.30] (14-205)
  IPR011993 PH-like domain superfamily [G3DSA:2.30.29.30] (206-248)
  IPR051835 RAC1-specific guanine nucleotide exchange factor [PTHR45858] (3-247)

Foldseek 3Di:
DVVVCVVVVQVVLQQVVQVVLVVQEDQDPCSRDPPKGWFKWFWWWWQDPVGTAIWIWTDILFKIWIFDHAADPLRHTYTDDIATLAPKDKDACCVVVVAPLWIWIDGPPDIIIIHLVPDNVQSVVVNVSSVVSSVSNNVVPDPPPDDDDDDDDDDDDDDDDDDDDDDDDDDDDDDPPPPPPPDQAVNNVRRVVSHMDTPVNLVVQVVPWDWDWDWDDDPPDPDTQIWIWTRGNNDIFTHSDPPDPHGD

pLDDT: mean 83.97, std 21.53, range [28.56, 98.62]